Protein AF-A0A6L5Z6T4-F1 (afdb_monomer)

Structure (mmCIF, N/CA/C/O backbone):
data_AF-A0A6L5Z6T4-F1
#
_entry.id   AF-A0A6L5Z6T4-F1
#
loop_
_atom_site.group_PDB
_atom_site.id
_atom_site.type_symbol
_atom_site.label_atom_id
_atom_site.label_alt_id
_atom_site.label_comp_id
_atom_site.label_asym_id
_atom_site.label_entity_id
_atom_site.label_seq_id
_atom_site.pdbx_PDB_ins_code
_atom_site.Cartn_x
_atom_site.Cartn_y
_atom_site.Cartn_z
_atom_site.occupancy
_atom_site.B_iso_or_equiv
_atom_site.auth_seq_id
_atom_site.auth_comp_id
_atom_site.auth_asym_id
_atom_site.auth_atom_id
_atom_site.pdbx_PDB_model_num
ATOM 1 N N . MET A 1 1 ? 50.966 -34.959 -8.240 1.00 35.72 1 MET A N 1
ATOM 2 C CA . MET A 1 1 ? 50.980 -34.558 -9.664 1.00 35.72 1 MET A CA 1
ATOM 3 C C . MET A 1 1 ? 49.725 -33.749 -9.936 1.00 35.72 1 MET A C 1
ATOM 5 O O . MET A 1 1 ? 48.633 -34.238 -9.686 1.00 35.72 1 MET A O 1
ATOM 9 N N . ALA A 1 2 ? 49.903 -32.483 -10.305 1.00 37.91 2 ALA A N 1
ATOM 10 C CA . ALA A 1 2 ? 48.845 -31.492 -10.467 1.00 37.91 2 ALA A CA 1
ATOM 11 C C . ALA A 1 2 ? 48.118 -31.664 -11.814 1.00 37.91 2 ALA A C 1
ATOM 13 O O . ALA A 1 2 ? 48.768 -31.740 -12.855 1.00 37.91 2 ALA A O 1
ATOM 14 N N . GLY A 1 3 ? 46.782 -31.725 -11.789 1.00 35.53 3 GLY A N 1
ATOM 15 C CA . GLY A 1 3 ? 45.934 -31.677 -12.987 1.00 35.53 3 GLY A CA 1
ATOM 16 C C . GLY A 1 3 ? 45.919 -30.271 -13.618 1.00 35.53 3 GLY A C 1
ATOM 17 O O . GLY A 1 3 ? 46.100 -29.285 -12.902 1.00 35.53 3 GLY A O 1
ATOM 18 N N . PRO A 1 4 ? 45.750 -30.150 -14.948 1.00 44.28 4 PRO A N 1
ATOM 19 C CA . PRO A 1 4 ? 46.233 -29.002 -15.711 1.00 44.28 4 PRO A CA 1
ATOM 20 C C . PRO A 1 4 ? 45.337 -27.741 -15.628 1.00 44.28 4 PRO A C 1
ATOM 22 O O . PRO A 1 4 ? 44.132 -27.833 -15.387 1.00 44.28 4 PRO A O 1
ATOM 25 N N . PRO A 1 5 ? 45.899 -26.547 -15.919 1.00 47.03 5 PRO A N 1
ATOM 26 C CA . PRO A 1 5 ? 45.286 -25.219 -15.753 1.00 47.03 5 PRO A CA 1
ATOM 27 C C . PRO A 1 5 ? 44.386 -24.764 -16.928 1.00 47.03 5 PRO A C 1
ATOM 29 O O . PRO A 1 5 ? 44.159 -23.570 -17.120 1.00 47.03 5 PRO A O 1
ATOM 32 N N . ALA A 1 6 ? 43.860 -25.681 -17.745 1.00 39.41 6 ALA A N 1
ATOM 33 C CA . ALA A 1 6 ? 43.298 -25.347 -19.062 1.00 39.41 6 ALA A CA 1
ATOM 34 C C . ALA A 1 6 ? 41.966 -24.560 -19.029 1.00 39.41 6 ALA A C 1
ATOM 36 O O . ALA A 1 6 ? 41.736 -23.695 -19.873 1.00 39.41 6 ALA A O 1
ATOM 37 N N . ARG A 1 7 ? 41.093 -24.783 -18.032 1.00 35.88 7 ARG A N 1
ATOM 38 C CA . ARG A 1 7 ? 39.789 -24.082 -17.942 1.00 35.88 7 ARG A CA 1
ATOM 39 C C . ARG A 1 7 ? 39.886 -22.610 -17.521 1.00 35.88 7 ARG A C 1
ATOM 41 O O . ARG A 1 7 ? 38.977 -21.846 -17.826 1.00 35.88 7 ARG A O 1
ATOM 48 N N . ARG A 1 8 ? 40.958 -22.199 -16.829 1.00 35.12 8 ARG A N 1
ATOM 49 C CA . ARG A 1 8 ? 41.159 -20.793 -16.412 1.00 35.12 8 ARG A CA 1
ATOM 50 C C . ARG A 1 8 ? 41.806 -19.932 -17.499 1.00 35.12 8 ARG A C 1
ATOM 52 O O . ARG A 1 8 ? 41.623 -18.722 -17.485 1.00 35.12 8 ARG A O 1
ATOM 59 N N . LEU A 1 9 ? 42.536 -20.546 -18.429 1.00 35.00 9 LEU A N 1
ATOM 60 C CA . LEU A 1 9 ? 43.210 -19.836 -19.521 1.00 35.00 9 LEU A CA 1
ATOM 61 C C . LEU A 1 9 ? 42.220 -19.446 -20.633 1.00 35.00 9 LEU A C 1
ATOM 63 O O . LEU A 1 9 ? 42.205 -18.296 -21.056 1.00 35.00 9 LEU A O 1
ATOM 67 N N . LEU A 1 10 ? 41.290 -20.343 -20.989 1.00 39.97 10 LEU A N 1
ATOM 68 C CA . LEU A 1 10 ? 40.261 -20.085 -22.010 1.00 39.97 10 LEU A CA 1
ATOM 69 C C . LEU A 1 10 ? 39.319 -18.919 -21.659 1.00 39.97 10 LEU A C 1
ATOM 71 O O . LEU A 1 10 ? 38.926 -18.158 -22.539 1.00 39.97 10 LEU A O 1
ATOM 75 N N . SER A 1 11 ? 38.969 -18.741 -20.380 1.00 51.53 11 SER A N 1
ATOM 76 C CA . SER A 1 11 ? 38.136 -17.610 -19.954 1.00 51.53 11 SER A CA 1
ATOM 77 C C . SER A 1 11 ? 38.910 -16.289 -19.966 1.00 51.53 11 SER A C 1
ATOM 79 O O . SER A 1 11 ? 38.367 -15.271 -20.389 1.00 51.53 11 SER A O 1
ATOM 81 N N . ALA A 1 12 ? 40.182 -16.296 -19.559 1.00 48.00 12 ALA A N 1
ATOM 82 C CA . ALA A 1 12 ? 41.031 -15.107 -19.543 1.00 48.00 12 ALA A CA 1
ATOM 83 C C . ALA A 1 12 ? 41.309 -14.557 -20.954 1.00 48.00 12 ALA A C 1
ATOM 85 O O . ALA A 1 12 ? 41.327 -13.337 -21.140 1.00 48.00 12 ALA A O 1
ATOM 86 N N . ASP A 1 13 ? 41.471 -15.436 -21.944 1.00 53.53 13 ASP A N 1
ATOM 87 C CA . ASP A 1 13 ? 41.705 -15.045 -23.338 1.00 53.53 13 ASP A CA 1
ATOM 88 C C . ASP A 1 13 ? 40.437 -14.501 -24.012 1.00 53.53 13 ASP A C 1
ATOM 90 O O . ASP A 1 13 ? 40.500 -13.489 -24.715 1.00 53.53 13 ASP A O 1
ATOM 94 N N . LEU A 1 14 ? 39.267 -15.074 -23.704 1.00 57.66 14 LEU A N 1
ATOM 95 C CA . LEU A 1 14 ? 37.964 -14.537 -24.117 1.00 57.66 14 LEU A CA 1
ATOM 96 C C . LEU A 1 14 ? 37.733 -13.119 -23.574 1.00 57.66 14 LEU A C 1
ATOM 98 O O . LEU A 1 14 ? 37.411 -12.209 -24.339 1.00 57.66 14 LEU A O 1
ATOM 102 N N . PHE A 1 15 ? 37.983 -12.898 -22.279 1.00 57.56 15 PHE A N 1
ATOM 103 C CA . PHE A 1 15 ? 37.848 -11.573 -21.660 1.00 57.56 15 PHE A CA 1
ATOM 104 C C . PHE A 1 15 ? 38.844 -10.545 -22.215 1.00 57.56 15 PHE A C 1
ATOM 106 O O . PHE A 1 15 ? 38.548 -9.347 -22.264 1.00 57.56 15 PHE A O 1
ATOM 113 N N . ARG A 1 16 ? 40.036 -10.987 -22.633 1.00 64.00 16 ARG A N 1
ATOM 114 C CA . ARG A 1 16 ? 41.046 -10.118 -23.252 1.00 64.00 16 ARG A CA 1
ATOM 115 C C . ARG A 1 16 ? 40.628 -9.701 -24.664 1.00 64.00 16 ARG A C 1
ATOM 117 O O . ARG A 1 16 ? 40.759 -8.526 -25.008 1.00 64.00 16 ARG A O 1
ATOM 124 N N . CYS A 1 17 ? 40.081 -10.634 -25.441 1.00 67.75 17 CYS A N 1
ATOM 125 C CA . CYS A 1 17 ? 39.584 -10.384 -26.793 1.00 67.75 17 CYS A CA 1
ATOM 126 C C . CYS A 1 17 ? 38.365 -9.447 -26.780 1.00 67.75 17 CYS A C 1
ATOM 128 O O . CYS A 1 17 ? 38.328 -8.457 -27.506 1.00 67.75 17 CYS A O 1
ATOM 130 N N . GLU A 1 18 ? 37.422 -9.677 -25.866 1.00 69.25 18 GLU A N 1
ATOM 131 C CA . GLU A 1 18 ? 36.232 -8.841 -25.674 1.00 69.25 18 GLU A CA 1
ATOM 132 C C . GLU A 1 18 ? 36.600 -7.378 -25.367 1.00 69.25 18 GLU A C 1
ATOM 134 O O . GLU A 1 18 ? 36.100 -6.451 -26.007 1.00 69.25 18 GLU A O 1
ATOM 139 N N . ARG A 1 19 ? 37.559 -7.150 -24.459 1.00 74.06 19 ARG A N 1
ATOM 140 C CA . ARG A 1 19 ? 38.052 -5.796 -24.148 1.00 74.06 19 ARG A CA 1
ATOM 141 C C . ARG A 1 19 ? 38.704 -5.113 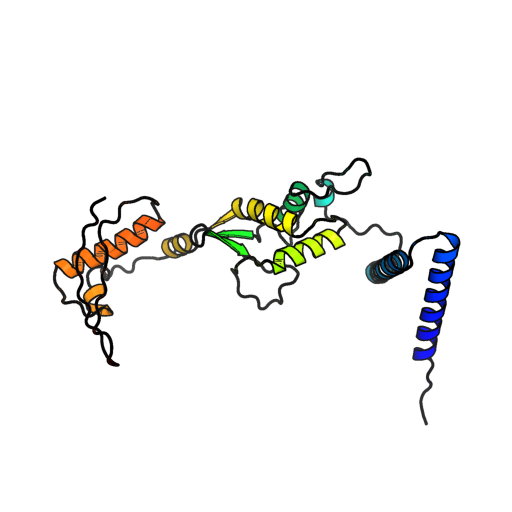-25.351 1.00 74.06 19 ARG A C 1
ATOM 143 O O . ARG A 1 19 ? 38.529 -3.909 -25.528 1.00 74.06 19 ARG A O 1
ATOM 150 N N . GLN A 1 20 ? 39.435 -5.859 -26.180 1.00 76.31 20 GLN A N 1
ATOM 151 C CA . GLN A 1 20 ? 40.048 -5.325 -27.401 1.00 76.31 20 GLN A CA 1
ATOM 152 C C . GLN A 1 20 ? 39.006 -4.976 -28.470 1.00 76.31 20 GLN A C 1
ATOM 154 O O . GLN A 1 20 ? 39.133 -3.940 -29.123 1.00 76.31 20 GLN A O 1
ATOM 159 N N . VAL A 1 21 ? 37.958 -5.790 -28.619 1.00 75.94 21 VAL A N 1
ATOM 160 C CA . VAL A 1 21 ? 36.845 -5.524 -29.542 1.00 75.94 21 VAL A CA 1
ATOM 161 C C . VAL A 1 21 ? 36.091 -4.263 -29.123 1.00 75.94 21 VAL A C 1
ATOM 163 O O . VAL A 1 21 ? 35.897 -3.366 -29.941 1.00 75.94 21 VAL A O 1
ATOM 166 N N . VAL A 1 22 ? 35.754 -4.127 -27.838 1.00 78.25 22 VAL A N 1
ATOM 167 C CA . VAL A 1 22 ? 35.065 -2.936 -27.315 1.00 78.25 22 VAL A CA 1
ATOM 168 C C . VAL A 1 22 ? 35.922 -1.675 -27.466 1.00 78.25 22 VAL A C 1
ATOM 170 O O . VAL A 1 22 ? 35.417 -0.633 -27.881 1.00 78.25 22 VAL A O 1
ATOM 173 N N . ALA A 1 23 ? 37.230 -1.763 -27.201 1.00 75.81 23 ALA A N 1
ATOM 174 C CA . ALA A 1 23 ? 38.154 -0.646 -27.401 1.00 75.81 23 ALA A CA 1
ATOM 175 C C . ALA A 1 23 ? 38.259 -0.226 -28.879 1.00 75.81 23 ALA A C 1
ATOM 177 O O . ALA A 1 23 ? 38.309 0.969 -29.173 1.00 75.81 23 ALA A O 1
ATOM 178 N N . ARG A 1 24 ? 38.230 -1.188 -29.813 1.00 78.56 24 ARG A N 1
ATOM 179 C CA . ARG A 1 24 ? 38.207 -0.910 -31.257 1.00 78.56 24 ARG A CA 1
ATOM 180 C C . ARG A 1 24 ? 36.898 -0.268 -31.712 1.00 78.56 24 ARG A C 1
ATOM 182 O O . ARG A 1 24 ? 36.935 0.703 -32.467 1.00 78.56 24 ARG A O 1
ATOM 189 N N . ILE A 1 25 ? 35.757 -0.747 -31.215 1.00 74.19 25 ILE A N 1
ATOM 190 C CA . ILE A 1 25 ? 34.443 -0.153 -31.502 1.00 74.19 25 ILE A CA 1
ATOM 191 C C . ILE A 1 25 ? 34.406 1.292 -31.001 1.00 74.19 25 ILE A C 1
ATOM 193 O O . ILE A 1 25 ? 33.991 2.179 -31.745 1.00 74.19 25 ILE A O 1
ATOM 197 N N . LYS A 1 26 ? 34.936 1.562 -29.801 1.00 79.50 26 LYS A N 1
ATOM 198 C CA . LYS A 1 26 ? 35.080 2.925 -29.272 1.00 79.50 26 LYS A CA 1
ATOM 199 C C . LYS A 1 26 ? 35.880 3.819 -30.221 1.00 79.50 26 LYS A C 1
ATOM 201 O O . LYS A 1 26 ? 35.420 4.904 -30.559 1.00 79.50 26 LYS A O 1
ATOM 206 N N . SER A 1 27 ? 37.055 3.366 -30.668 1.00 78.25 27 SER A N 1
ATOM 207 C CA . SER A 1 27 ? 37.907 4.155 -31.569 1.00 78.25 27 SER A CA 1
ATOM 208 C C . SER A 1 27 ? 37.292 4.388 -32.951 1.00 78.25 27 SER A C 1
ATOM 210 O O . SER A 1 27 ? 37.571 5.412 -33.560 1.00 78.25 27 SER A O 1
ATOM 212 N N . ALA A 1 28 ? 36.453 3.468 -33.435 1.00 77.31 28 ALA A N 1
ATOM 213 C CA . ALA A 1 28 ? 35.835 3.557 -34.757 1.00 77.31 28 ALA A CA 1
ATOM 214 C C . ALA A 1 28 ? 34.518 4.351 -34.770 1.00 77.31 28 ALA A C 1
ATOM 216 O O . ALA A 1 28 ? 34.195 4.981 -35.770 1.00 77.31 28 ALA A O 1
ATOM 217 N N . THR A 1 29 ? 33.749 4.312 -33.678 1.00 78.00 29 THR A N 1
ATOM 218 C CA . THR A 1 29 ? 32.392 4.892 -33.613 1.00 78.00 29 THR A CA 1
ATOM 219 C C . THR A 1 29 ? 32.294 6.140 -32.736 1.00 78.00 29 THR A C 1
ATOM 221 O O . THR A 1 29 ? 31.276 6.823 -32.761 1.00 78.00 29 THR A O 1
ATOM 224 N N . GLY A 1 30 ? 33.318 6.436 -31.926 1.00 76.56 30 GLY A N 1
ATOM 225 C CA . GLY A 1 30 ? 33.315 7.562 -30.984 1.00 76.56 30 GLY A CA 1
ATOM 226 C C . GLY A 1 30 ? 32.387 7.382 -29.775 1.00 76.56 30 GLY A C 1
ATOM 227 O O . GLY A 1 30 ? 32.284 8.282 -28.944 1.00 76.56 30 GLY A O 1
ATOM 228 N N . ILE A 1 31 ? 31.728 6.226 -29.638 1.00 80.00 31 ILE A N 1
ATOM 229 C CA . ILE A 1 31 ? 30.811 5.937 -28.531 1.00 80.00 31 ILE A CA 1
ATOM 230 C C . ILE A 1 31 ? 31.602 5.823 -27.219 1.00 80.00 31 ILE A C 1
ATOM 232 O O . ILE A 1 31 ? 32.648 5.173 -27.147 1.00 80.00 31 ILE A O 1
ATOM 236 N N . GLY A 1 32 ? 31.098 6.453 -26.154 1.00 77.94 32 GLY A N 1
ATOM 237 C CA . GLY A 1 32 ? 31.716 6.417 -24.829 1.00 77.94 32 GLY A CA 1
ATOM 238 C C . GLY A 1 32 ? 31.851 4.992 -24.276 1.00 77.94 32 GLY A C 1
ATOM 239 O O . GLY A 1 32 ? 30.936 4.178 -24.383 1.00 77.94 32 GLY A O 1
ATOM 240 N N . MET A 1 33 ? 32.987 4.692 -23.633 1.00 74.06 33 MET A N 1
ATOM 241 C CA . MET A 1 33 ? 33.274 3.344 -23.109 1.00 74.06 33 MET A CA 1
ATOM 242 C C . MET A 1 33 ? 32.230 2.850 -22.111 1.00 74.06 33 MET A C 1
ATOM 244 O O . MET A 1 33 ? 31.932 1.663 -22.114 1.00 74.06 33 MET A O 1
ATOM 248 N N . SER A 1 34 ? 31.663 3.743 -21.295 1.00 62.88 34 SER A N 1
ATOM 249 C CA . SER A 1 34 ? 30.609 3.410 -20.331 1.00 62.88 34 SER A CA 1
ATOM 250 C C . SER A 1 34 ? 29.363 2.844 -21.017 1.00 62.88 34 SER A C 1
ATOM 252 O O . SER A 1 34 ? 28.843 1.809 -20.598 1.00 62.88 34 SER A O 1
ATOM 254 N N . VAL A 1 35 ? 28.943 3.461 -22.125 1.00 68.19 35 VAL A N 1
ATOM 255 C CA . VAL A 1 35 ? 27.799 3.020 -22.936 1.00 68.19 35 VAL A CA 1
ATOM 256 C C . VAL A 1 35 ? 28.087 1.663 -23.568 1.00 68.19 35 VAL A C 1
ATOM 258 O O . VAL A 1 35 ? 27.254 0.764 -23.486 1.00 68.19 35 VAL A O 1
ATOM 261 N N . LEU A 1 36 ? 29.285 1.472 -24.126 1.00 71.25 36 LEU A N 1
ATOM 262 C CA . LEU A 1 36 ? 29.672 0.194 -24.727 1.00 71.25 36 LEU A CA 1
ATOM 263 C C . LEU A 1 36 ? 29.740 -0.933 -23.691 1.00 71.25 36 LEU A C 1
ATOM 265 O O . LEU A 1 36 ? 29.258 -2.032 -23.951 1.00 71.25 36 LEU A O 1
ATOM 269 N N . THR A 1 37 ? 30.276 -0.669 -22.496 1.00 74.00 37 THR A N 1
ATOM 270 C CA . THR A 1 37 ? 30.301 -1.662 -21.411 1.00 74.00 37 THR A CA 1
ATOM 271 C C . THR A 1 37 ? 28.902 -2.011 -20.914 1.00 74.00 37 THR A C 1
ATOM 273 O O . THR A 1 37 ? 28.631 -3.176 -20.633 1.00 74.00 37 THR A O 1
ATOM 276 N N . GLN A 1 38 ? 27.994 -1.033 -20.857 1.00 70.88 38 GLN A N 1
ATOM 277 C C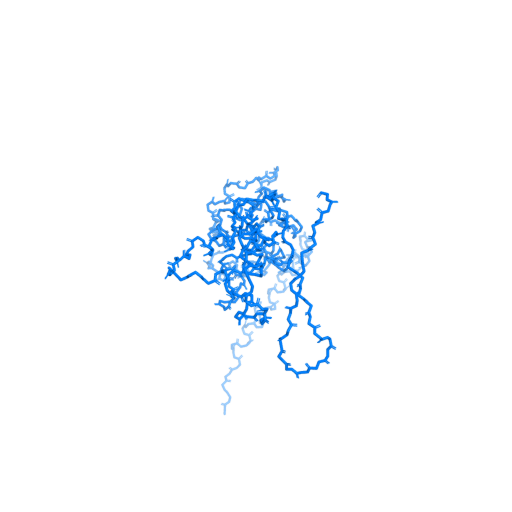A . GLN A 1 38 ? 26.603 -1.256 -20.472 1.00 70.88 38 GLN A CA 1
ATOM 278 C C . GLN A 1 38 ? 25.853 -2.067 -21.539 1.00 70.88 38 GLN A C 1
ATOM 280 O O . GLN A 1 38 ? 25.159 -3.024 -21.204 1.00 70.88 38 GLN A O 1
ATOM 285 N N . GLN A 1 39 ? 26.039 -1.741 -22.821 1.00 74.88 39 GLN A N 1
ATOM 286 C CA . GLN A 1 39 ? 25.459 -2.494 -23.935 1.00 74.88 39 GLN A CA 1
ATOM 287 C C . GLN A 1 39 ? 25.990 -3.925 -24.006 1.00 74.88 39 GLN A C 1
ATOM 289 O O . GLN A 1 39 ? 25.227 -4.845 -24.280 1.00 74.88 39 GLN A O 1
ATOM 294 N N . LEU A 1 40 ? 27.271 -4.136 -23.710 1.00 76.44 40 LEU A N 1
ATOM 295 C CA . LEU A 1 40 ? 27.878 -5.462 -23.677 1.00 76.44 40 LEU A CA 1
ATOM 296 C C . LEU A 1 40 ? 27.367 -6.305 -22.502 1.00 76.44 40 LEU A C 1
ATOM 298 O O . LEU A 1 40 ? 27.041 -7.475 -22.685 1.00 76.44 40 LEU A O 1
ATOM 302 N N . ALA A 1 41 ? 27.233 -5.713 -21.311 1.00 71.06 41 ALA A N 1
ATOM 303 C CA . ALA A 1 41 ? 26.623 -6.380 -20.160 1.00 71.06 41 ALA A CA 1
ATOM 304 C C . ALA A 1 41 ? 25.161 -6.764 -20.443 1.00 71.06 41 ALA A C 1
ATOM 306 O O . ALA A 1 41 ? 24.707 -7.848 -20.071 1.00 71.06 41 ALA A O 1
ATOM 307 N N . GLU A 1 42 ? 24.439 -5.897 -21.151 1.00 66.69 42 GLU A N 1
ATOM 308 C CA . GLU A 1 42 ? 23.073 -6.145 -21.588 1.00 66.69 42 GLU A CA 1
ATOM 309 C C . GLU A 1 42 ? 22.993 -7.256 -22.643 1.00 66.69 42 GLU A C 1
ATOM 311 O O . GLU A 1 42 ? 22.221 -8.197 -22.485 1.00 66.69 42 GLU A O 1
ATOM 316 N N . LEU A 1 43 ? 23.845 -7.225 -23.670 1.00 67.12 43 LEU A N 1
ATOM 317 C CA . LEU A 1 43 ? 23.957 -8.294 -24.668 1.00 67.12 43 LEU A CA 1
ATOM 318 C C . LEU A 1 43 ? 24.325 -9.634 -24.030 1.00 67.12 43 LEU A C 1
ATOM 320 O O . LEU A 1 43 ? 23.760 -10.661 -24.390 1.00 67.12 43 LEU A O 1
ATOM 324 N N . ARG A 1 44 ? 25.215 -9.634 -23.037 1.00 67.44 44 ARG A N 1
ATOM 325 C CA . ARG A 1 44 ? 25.584 -10.844 -22.301 1.00 67.44 44 ARG A CA 1
ATOM 326 C C . ARG A 1 44 ? 24.405 -11.416 -21.521 1.00 67.44 44 ARG A C 1
ATOM 328 O O . ARG A 1 44 ? 24.211 -12.628 -21.519 1.00 67.44 44 ARG A O 1
ATOM 335 N N . ARG A 1 45 ? 23.587 -10.557 -20.905 1.00 62.59 45 ARG A N 1
ATOM 336 C CA . ARG A 1 45 ? 22.318 -10.981 -20.295 1.00 62.59 45 ARG A CA 1
ATOM 337 C C . ARG A 1 45 ? 21.358 -11.559 -21.341 1.00 62.59 45 ARG A C 1
ATOM 339 O O . ARG A 1 45 ? 20.809 -12.627 -21.094 1.00 62.59 45 ARG A O 1
ATOM 346 N N . ARG A 1 46 ? 21.224 -10.931 -22.517 1.00 59.34 46 ARG A N 1
ATOM 347 C CA . ARG A 1 46 ? 20.378 -11.419 -23.630 1.00 59.34 46 ARG A CA 1
ATOM 348 C C . ARG A 1 46 ? 20.795 -12.802 -24.129 1.00 59.34 46 ARG A C 1
ATOM 350 O O . ARG A 1 46 ? 19.957 -13.690 -24.243 1.00 59.34 46 ARG A O 1
ATOM 357 N N . VAL A 1 47 ? 22.090 -12.993 -24.377 1.00 62.19 47 VAL A N 1
ATOM 358 C CA . VAL A 1 47 ? 22.642 -14.266 -24.862 1.00 62.19 47 VAL A CA 1
ATOM 359 C C . VAL A 1 47 ? 22.471 -15.368 -23.816 1.00 62.19 47 VAL A C 1
ATOM 361 O O . VAL A 1 47 ? 22.085 -16.478 -24.165 1.00 62.19 47 VAL A O 1
ATOM 364 N N . ASN A 1 48 ? 22.678 -15.060 -22.532 1.00 61.97 48 ASN A N 1
ATOM 365 C CA . ASN A 1 48 ? 22.507 -16.039 -21.457 1.00 61.97 48 ASN A CA 1
ATOM 366 C C . ASN A 1 48 ? 21.040 -16.428 -21.205 1.00 61.97 48 ASN A C 1
ATOM 368 O O . ASN A 1 48 ? 20.794 -17.527 -20.721 1.00 61.97 48 ASN A O 1
ATOM 372 N N . ALA A 1 49 ? 20.081 -15.542 -21.493 1.00 55.50 49 ALA A N 1
ATOM 373 C CA . ALA A 1 49 ? 18.659 -15.797 -21.262 1.00 55.50 49 ALA A CA 1
ATOM 374 C C . ALA A 1 49 ? 17.977 -16.534 -22.426 1.00 55.50 49 ALA A C 1
ATOM 376 O O . ALA A 1 49 ? 17.151 -17.411 -22.184 1.00 55.50 49 ALA A O 1
ATOM 377 N N . THR A 1 50 ? 18.312 -16.190 -23.673 1.00 54.62 50 THR A N 1
ATOM 378 C CA . THR A 1 50 ? 17.544 -16.632 -24.855 1.00 54.62 50 THR A CA 1
ATOM 379 C C . THR A 1 50 ? 18.373 -17.459 -25.842 1.00 54.62 50 THR A C 1
ATOM 381 O O . THR A 1 50 ? 17.814 -18.083 -26.736 1.00 54.62 50 THR A O 1
ATOM 384 N N . GLY A 1 51 ? 19.705 -17.476 -25.721 1.00 56.62 51 GLY A N 1
ATOM 385 C CA . GLY A 1 51 ? 20.605 -18.157 -26.663 1.00 56.62 51 GLY A CA 1
ATOM 386 C C . GLY A 1 51 ? 20.769 -17.463 -28.024 1.00 56.62 51 GLY A C 1
ATOM 387 O O . GLY A 1 51 ? 21.728 -17.756 -28.732 1.00 56.62 51 GLY A O 1
ATOM 388 N N . ASP A 1 52 ? 19.901 -16.506 -28.366 1.00 53.75 52 ASP A N 1
ATOM 389 C CA . ASP A 1 52 ? 19.951 -15.713 -29.598 1.00 53.75 52 ASP A CA 1
ATOM 390 C C . ASP A 1 52 ? 19.936 -14.199 -29.280 1.00 53.75 52 ASP A C 1
ATOM 392 O O . ASP A 1 52 ? 18.992 -13.711 -28.645 1.00 53.75 52 ASP A O 1
ATOM 396 N N . PRO A 1 53 ? 20.955 -13.427 -29.711 1.00 55.72 53 PRO A N 1
ATOM 397 C CA . PRO A 1 53 ? 21.024 -11.980 -29.499 1.00 55.72 53 PRO A CA 1
ATOM 398 C C . PRO A 1 53 ? 19.949 -11.164 -30.244 1.00 55.72 53 PRO A C 1
ATOM 400 O O . PRO A 1 53 ? 19.773 -9.986 -29.917 1.00 55.72 53 PRO A O 1
ATOM 403 N N . HIS A 1 54 ? 19.237 -11.752 -31.214 1.00 52.28 54 HIS A N 1
ATOM 404 C CA . HIS A 1 54 ? 18.232 -11.071 -32.041 1.00 52.28 54 HIS A CA 1
ATOM 405 C C . HIS A 1 54 ? 16.778 -11.391 -31.677 1.00 52.28 54 HIS A C 1
ATOM 407 O O . HIS A 1 54 ? 15.873 -10.710 -32.167 1.00 52.28 54 HIS A O 1
ATOM 413 N N . THR A 1 55 ? 16.524 -12.372 -30.806 1.00 48.88 55 THR A N 1
ATOM 414 C CA . THR A 1 55 ? 15.150 -12.702 -30.407 1.00 48.88 55 THR A CA 1
ATOM 415 C C . THR A 1 55 ? 14.557 -11.562 -29.565 1.00 48.88 55 THR A C 1
ATOM 417 O O . THR A 1 55 ? 15.137 -11.195 -28.536 1.00 48.88 55 THR A O 1
ATOM 420 N N . PRO A 1 56 ? 13.408 -10.972 -29.957 1.00 51.47 56 PRO A N 1
ATOM 421 C CA . PRO A 1 56 ? 12.768 -9.935 -29.163 1.00 51.47 56 PRO A CA 1
ATOM 422 C C . PRO A 1 56 ? 12.347 -10.518 -27.813 1.00 51.47 56 PRO A C 1
ATOM 424 O O . PRO A 1 56 ? 11.638 -11.522 -27.756 1.00 51.47 56 PRO A O 1
ATOM 427 N N . ILE A 1 57 ? 12.776 -9.875 -26.722 1.00 54.09 57 ILE A N 1
ATOM 428 C CA . ILE A 1 57 ? 12.322 -10.218 -25.369 1.00 54.09 57 ILE A CA 1
ATOM 429 C C . ILE A 1 57 ? 10.788 -10.201 -25.396 1.00 54.09 57 ILE A C 1
ATOM 431 O O . ILE A 1 57 ? 10.229 -9.185 -25.831 1.00 54.09 57 ILE A O 1
ATOM 435 N N . PRO A 1 58 ? 10.102 -11.274 -24.960 1.00 60.66 58 PRO A N 1
ATOM 436 C CA . PRO A 1 58 ? 8.650 -11.288 -24.903 1.00 60.66 58 PRO A CA 1
ATOM 437 C C . PRO A 1 58 ? 8.194 -10.140 -24.004 1.00 60.66 58 PRO A C 1
ATOM 439 O O . PRO A 1 58 ? 8.329 -10.190 -22.782 1.00 60.66 58 PRO A O 1
ATOM 442 N N . LYS A 1 59 ? 7.709 -9.057 -24.615 1.00 71.62 59 LYS A N 1
ATOM 443 C CA . LYS A 1 59 ? 7.140 -7.945 -23.863 1.00 71.62 59 LYS A CA 1
ATOM 444 C C . LYS A 1 59 ? 5.759 -8.380 -23.372 1.00 71.62 59 LYS A C 1
ATOM 446 O O . LYS A 1 59 ? 4.972 -8.869 -24.188 1.00 71.62 59 LYS A O 1
ATOM 451 N N . PRO A 1 60 ? 5.441 -8.196 -22.080 1.00 78.88 60 PRO A N 1
ATOM 452 C CA . PRO A 1 60 ? 4.093 -8.393 -21.568 1.00 78.88 60 PRO A CA 1
ATOM 453 C C . PRO A 1 60 ? 3.047 -7.675 -22.426 1.00 78.88 60 PRO A C 1
ATOM 455 O O . PRO A 1 60 ? 3.305 -6.588 -22.945 1.00 78.88 60 PRO A O 1
ATOM 458 N N . ALA A 1 61 ? 1.846 -8.246 -22.546 1.00 84.12 61 ALA A N 1
ATOM 459 C CA . ALA A 1 61 ? 0.780 -7.692 -23.388 1.00 84.12 61 ALA A CA 1
ATOM 460 C C . ALA A 1 61 ? 0.448 -6.225 -23.051 1.00 84.12 61 ALA A C 1
ATOM 462 O O . ALA A 1 61 ? 0.119 -5.439 -23.943 1.00 84.12 61 ALA A O 1
ATOM 463 N N . TRP A 1 62 ? 0.606 -5.837 -21.781 1.00 88.12 62 TRP A N 1
ATOM 464 C CA . TRP A 1 62 ? 0.363 -4.477 -21.311 1.00 88.12 62 TRP A CA 1
ATOM 465 C C . TRP A 1 62 ? 1.308 -3.429 -21.917 1.00 88.12 62 TRP A C 1
ATOM 467 O O . TRP A 1 62 ? 0.923 -2.267 -22.001 1.00 88.12 62 TRP A O 1
ATOM 477 N N . PHE A 1 63 ? 2.478 -3.808 -22.449 1.00 86.62 63 PHE A N 1
ATOM 478 C CA . PHE A 1 63 ? 3.369 -2.868 -23.147 1.00 86.62 63 PHE A CA 1
ATOM 479 C C . PHE A 1 63 ? 2.713 -2.198 -24.354 1.00 86.62 63 PHE A C 1
ATOM 481 O O . PHE A 1 63 ? 3.085 -1.086 -24.714 1.00 86.62 63 PHE A O 1
ATOM 488 N N . ARG A 1 64 ? 1.725 -2.852 -24.975 1.00 87.06 64 ARG A N 1
ATOM 489 C CA . ARG A 1 64 ? 0.967 -2.286 -26.102 1.00 87.06 64 ARG A CA 1
ATOM 490 C C . ARG A 1 64 ? 0.066 -1.120 -25.688 1.00 87.06 64 ARG A C 1
ATOM 492 O O . ARG A 1 64 ? -0.408 -0.395 -26.551 1.00 87.06 64 ARG A O 1
ATOM 499 N N . ARG A 1 65 ? -0.185 -0.959 -24.385 1.00 90.44 65 ARG A N 1
ATOM 500 C CA . ARG A 1 65 ? -0.997 0.119 -23.805 1.00 90.44 65 ARG A CA 1
ATOM 501 C C . ARG A 1 65 ? -0.155 1.322 -23.374 1.00 90.44 65 ARG A C 1
ATOM 503 O O . ARG A 1 65 ? -0.721 2.308 -22.913 1.00 90.44 65 ARG A O 1
ATOM 510 N N . LEU A 1 66 ? 1.173 1.237 -23.488 1.00 92.06 66 LEU A N 1
ATOM 511 C CA . LEU A 1 66 ? 2.059 2.341 -23.141 1.00 92.06 66 LEU A CA 1
ATOM 512 C C . LEU A 1 66 ? 1.929 3.471 -24.154 1.00 92.06 66 LEU A C 1
ATOM 514 O O . LEU A 1 66 ? 1.898 3.250 -25.364 1.00 92.06 66 LEU A O 1
ATOM 518 N N . ARG A 1 67 ? 1.915 4.696 -23.637 1.00 90.19 67 ARG A N 1
ATOM 519 C CA . ARG A 1 67 ? 2.056 5.902 -24.440 1.00 90.19 67 ARG A CA 1
ATOM 520 C C . ARG A 1 67 ? 3.491 6.005 -24.928 1.00 90.19 67 ARG A C 1
ATOM 522 O O . ARG A 1 67 ? 4.431 5.879 -24.136 1.00 90.19 67 ARG A O 1
ATOM 529 N N . LEU A 1 68 ? 3.633 6.226 -26.225 1.00 91.06 68 LEU A N 1
ATOM 530 C CA . LEU A 1 68 ? 4.917 6.371 -26.892 1.00 91.06 68 LEU A CA 1
ATOM 531 C C . LEU A 1 68 ? 5.137 7.835 -27.259 1.00 91.06 68 LEU A C 1
ATOM 533 O O . LEU A 1 68 ? 4.190 8.538 -27.609 1.00 91.06 68 LEU A O 1
ATOM 537 N N . ASP A 1 69 ? 6.386 8.270 -27.184 1.00 86.44 69 ASP A N 1
ATOM 538 C CA . ASP A 1 69 ? 6.814 9.561 -27.696 1.00 86.44 69 ASP A CA 1
ATOM 539 C C . ASP A 1 69 ? 6.923 9.545 -29.234 1.00 86.44 69 ASP A C 1
ATOM 541 O O . ASP A 1 69 ? 6.719 8.526 -29.901 1.00 86.44 69 ASP A O 1
ATOM 545 N N . LEU A 1 70 ? 7.280 10.694 -29.814 1.00 80.88 70 LEU A N 1
ATOM 546 C CA . LEU A 1 70 ? 7.466 10.845 -31.262 1.00 80.88 70 LEU A CA 1
ATOM 547 C C . LEU A 1 70 ? 8.585 9.952 -31.834 1.00 80.88 70 LEU A C 1
ATOM 549 O O . LEU A 1 70 ? 8.601 9.699 -33.035 1.00 80.88 70 LEU A O 1
ATOM 553 N N . ALA A 1 71 ? 9.512 9.479 -30.996 1.00 79.62 71 ALA A N 1
ATOM 554 C CA . ALA A 1 71 ? 10.594 8.575 -31.376 1.00 79.62 71 ALA A CA 1
ATOM 555 C C . ALA A 1 71 ? 10.212 7.08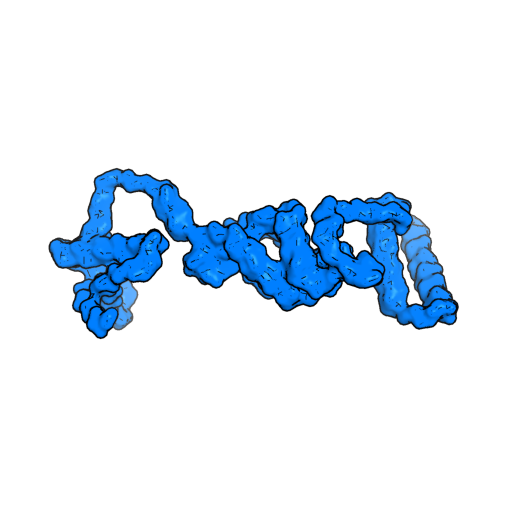7 -31.216 1.00 79.62 71 ALA A C 1
ATOM 557 O O . ALA A 1 71 ? 11.024 6.209 -31.511 1.00 79.62 71 ALA A O 1
ATOM 558 N N . GLY A 1 72 ? 8.987 6.789 -30.765 1.00 79.56 72 GLY A N 1
ATOM 559 C CA . GLY A 1 72 ? 8.496 5.432 -30.533 1.00 79.56 72 GLY A CA 1
ATOM 560 C C . GLY A 1 72 ? 8.969 4.805 -29.217 1.00 79.56 72 GLY A C 1
ATOM 561 O O . GLY A 1 72 ? 8.800 3.597 -29.024 1.00 79.56 72 GLY A O 1
ATOM 562 N N . ALA A 1 73 ? 9.559 5.585 -28.307 1.00 82.19 73 ALA A N 1
ATOM 563 C CA . ALA A 1 73 ? 9.964 5.130 -26.981 1.00 82.19 73 ALA A CA 1
ATOM 564 C C . ALA A 1 73 ? 8.856 5.389 -25.942 1.00 82.19 73 ALA A C 1
ATOM 566 O O . ALA A 1 73 ? 8.098 6.346 -26.082 1.00 82.19 73 ALA A O 1
ATOM 567 N N . PRO A 1 74 ? 8.730 4.570 -24.879 1.00 89.56 74 PRO A N 1
ATOM 568 C CA . PRO A 1 74 ? 7.756 4.828 -23.822 1.00 89.56 74 PRO A CA 1
ATOM 569 C C . PRO A 1 74 ? 7.979 6.186 -23.149 1.00 89.56 74 PRO A C 1
ATOM 571 O O . PRO A 1 74 ? 9.079 6.486 -22.675 1.00 89.56 74 PRO A O 1
ATOM 574 N N . GLU A 1 75 ? 6.916 6.985 -23.056 1.00 90.44 75 GLU A N 1
ATOM 575 C CA . GLU A 1 75 ? 6.934 8.254 -22.327 1.00 90.44 75 GLU A CA 1
ATOM 576 C C . GLU A 1 75 ? 7.270 8.036 -20.839 1.00 90.44 75 GLU A C 1
ATOM 578 O O . GLU A 1 75 ? 6.878 7.044 -20.217 1.00 90.44 75 GLU A O 1
ATOM 583 N N . ARG A 1 76 ? 7.983 8.992 -20.239 1.00 91.62 76 ARG A N 1
ATOM 584 C CA . ARG A 1 76 ? 8.436 8.938 -18.838 1.00 91.62 76 ARG A CA 1
ATOM 585 C C . ARG A 1 76 ? 7.439 9.635 -17.912 1.00 91.62 76 ARG A C 1
ATOM 587 O O . ARG A 1 76 ? 7.782 10.622 -17.268 1.00 91.62 76 ARG A O 1
ATOM 594 N N . ASN A 1 77 ? 6.197 9.165 -17.902 1.00 93.06 77 ASN A N 1
ATOM 595 C CA . ASN A 1 77 ? 5.094 9.797 -17.178 1.00 93.06 77 ASN A CA 1
ATOM 596 C C . ASN A 1 77 ? 4.372 8.826 -16.239 1.00 93.06 77 ASN A C 1
ATOM 598 O O . ASN A 1 77 ? 4.526 7.608 -16.327 1.00 93.06 77 ASN A O 1
ATOM 602 N N . GLU A 1 78 ? 3.554 9.388 -15.353 1.00 94.75 78 GLU A N 1
ATOM 603 C CA . GLU A 1 78 ? 2.742 8.653 -14.388 1.00 94.75 78 GLU A CA 1
ATOM 604 C C . GLU A 1 78 ? 1.775 7.686 -15.089 1.00 94.75 78 GLU A C 1
ATOM 606 O O . GLU A 1 78 ? 1.573 6.579 -14.605 1.00 94.75 78 GLU A O 1
ATOM 611 N N . ALA A 1 79 ? 1.235 8.042 -16.262 1.00 94.56 79 ALA A N 1
ATOM 612 C CA . ALA A 1 79 ? 0.301 7.193 -17.007 1.00 94.56 79 ALA A CA 1
ATOM 613 C C . ALA A 1 79 ? 0.909 5.827 -17.369 1.00 94.56 79 ALA A C 1
ATOM 615 O O . ALA A 1 79 ? 0.276 4.791 -17.166 1.00 94.56 79 ALA A O 1
ATOM 616 N N . ASN A 1 80 ? 2.152 5.808 -17.852 1.00 94.75 80 ASN A N 1
ATOM 617 C CA . ASN A 1 80 ? 2.850 4.567 -18.186 1.00 94.75 80 ASN A CA 1
ATOM 618 C C . ASN A 1 80 ? 3.202 3.738 -16.946 1.00 94.75 80 ASN A C 1
ATOM 620 O O . ASN A 1 80 ? 3.154 2.508 -17.001 1.00 94.75 80 ASN A O 1
ATOM 624 N N . VAL A 1 81 ? 3.502 4.396 -15.822 1.00 95.75 81 VAL A N 1
ATOM 625 C CA . VAL A 1 81 ? 3.714 3.710 -14.540 1.00 95.75 81 VAL A CA 1
ATOM 626 C C . VAL A 1 81 ? 2.413 3.087 -14.035 1.00 95.75 81 VAL A C 1
ATOM 628 O O . VAL A 1 81 ? 2.407 1.912 -13.684 1.00 95.75 81 VAL A O 1
ATOM 631 N N . ILE A 1 82 ? 1.300 3.825 -14.063 1.00 95.50 82 ILE A N 1
ATOM 632 C CA . ILE A 1 82 ? -0.027 3.329 -13.671 1.00 95.50 82 ILE A CA 1
ATOM 633 C C . ILE A 1 82 ? -0.414 2.117 -14.522 1.00 95.50 82 ILE A C 1
ATOM 635 O O . ILE A 1 82 ? -0.848 1.103 -13.980 1.00 95.50 82 ILE A O 1
ATOM 639 N N . VAL A 1 83 ? -0.210 2.169 -15.843 1.00 95.06 83 VAL A N 1
ATOM 640 C CA . VAL A 1 83 ? -0.471 1.022 -16.731 1.00 95.06 83 VAL A CA 1
ATOM 641 C C . VAL A 1 83 ? 0.350 -0.197 -16.313 1.00 95.06 83 VAL A C 1
ATOM 643 O O . VAL A 1 83 ? -0.203 -1.294 -16.250 1.00 95.06 83 VAL A O 1
ATOM 646 N N . ALA A 1 84 ? 1.635 -0.022 -15.999 1.00 93.69 84 ALA A N 1
ATOM 647 C CA . ALA A 1 84 ? 2.482 -1.120 -15.548 1.00 93.69 84 ALA A CA 1
ATOM 648 C C . ALA A 1 84 ? 2.001 -1.700 -14.206 1.00 93.69 84 ALA A C 1
ATOM 650 O O . ALA A 1 84 ? 1.802 -2.907 -14.108 1.00 93.69 84 ALA A O 1
ATOM 651 N N . LEU A 1 85 ? 1.738 -0.853 -13.206 1.00 94.06 85 LEU A N 1
ATOM 652 C CA . LEU A 1 85 ? 1.317 -1.285 -11.867 1.00 94.06 85 LEU A CA 1
ATOM 653 C C . LEU A 1 85 ? -0.072 -1.942 -11.849 1.00 94.06 85 LEU A C 1
ATOM 655 O O . LEU A 1 85 ? -0.309 -2.860 -11.074 1.00 94.06 85 LEU A O 1
ATOM 659 N N . THR A 1 86 ? -0.990 -1.502 -12.710 1.00 93.56 86 THR A N 1
ATOM 660 C CA . THR A 1 86 ? -2.358 -2.051 -12.779 1.00 93.56 86 THR A CA 1
ATOM 661 C C . THR A 1 86 ? -2.471 -3.299 -13.650 1.00 93.56 86 THR A C 1
ATOM 663 O O . THR A 1 86 ? -3.421 -4.063 -13.500 1.00 93.56 86 THR A O 1
ATOM 666 N N . SER A 1 87 ? -1.537 -3.508 -14.584 1.00 92.31 87 SER A N 1
ATOM 667 C CA . SER A 1 87 ? -1.652 -4.564 -15.601 1.00 92.31 87 SER A CA 1
ATOM 668 C C . SER A 1 87 ? -0.624 -5.679 -15.462 1.00 92.31 87 SER A C 1
ATOM 670 O O . SER A 1 87 ? -0.827 -6.754 -16.029 1.00 92.31 87 SER A O 1
ATOM 672 N N . ASP A 1 88 ? 0.500 -5.436 -14.789 1.00 91.44 88 ASP A N 1
ATOM 673 C CA . ASP A 1 88 ? 1.507 -6.469 -14.585 1.00 91.44 88 ASP A CA 1
ATOM 674 C C . ASP A 1 88 ? 1.058 -7.451 -13.491 1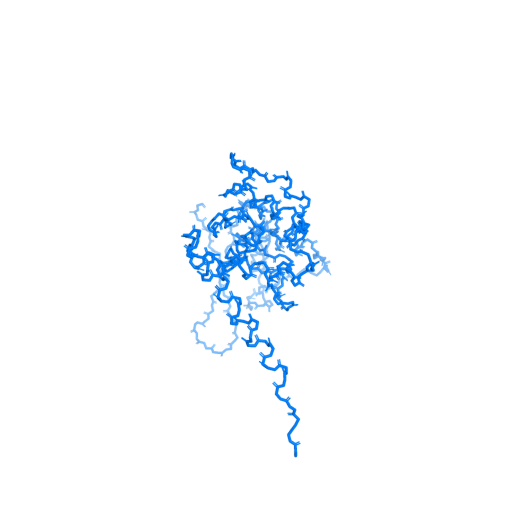.00 91.44 88 ASP A C 1
ATOM 676 O O . ASP A 1 88 ? 0.664 -7.006 -12.412 1.00 91.44 88 ASP A O 1
ATOM 680 N N . PRO A 1 89 ? 1.139 -8.776 -13.716 1.00 86.50 89 PRO A N 1
ATOM 681 C CA . PRO A 1 89 ? 0.739 -9.766 -12.717 1.00 86.50 89 PRO A CA 1
ATOM 682 C C . PRO A 1 89 ? 1.473 -9.647 -11.376 1.00 86.50 89 PRO A C 1
ATOM 684 O O . PRO A 1 89 ? 0.941 -10.090 -10.366 1.00 86.50 89 PRO A O 1
ATOM 687 N N . GLY A 1 90 ? 2.680 -9.068 -11.353 1.00 85.94 90 GLY A N 1
ATOM 688 C CA . GLY A 1 90 ? 3.440 -8.854 -10.122 1.00 85.94 90 GLY A CA 1
ATOM 689 C C . GLY A 1 90 ? 3.012 -7.630 -9.306 1.00 85.94 90 GLY A C 1
ATOM 690 O O . GLY A 1 90 ? 3.517 -7.457 -8.203 1.00 85.94 90 GLY A O 1
ATOM 691 N N . PHE A 1 91 ? 2.125 -6.778 -9.834 1.00 90.38 91 PHE A N 1
ATOM 692 C CA . PHE A 1 91 ? 1.703 -5.522 -9.191 1.00 90.38 91 PHE A CA 1
ATOM 693 C C . PHE A 1 91 ? 0.183 -5.320 -9.160 1.00 90.38 91 PHE A C 1
ATOM 695 O O . PHE A 1 91 ? -0.329 -4.631 -8.273 1.00 90.38 91 PHE A O 1
ATOM 702 N N . ALA A 1 92 ? -0.554 -5.935 -10.085 1.00 90.06 92 ALA A N 1
ATOM 703 C CA . ALA A 1 92 ? -1.997 -5.791 -10.183 1.00 90.06 92 ALA A CA 1
ATOM 704 C C . ALA A 1 92 ? -2.687 -6.268 -8.892 1.00 90.06 92 ALA A C 1
ATOM 706 O O . ALA A 1 92 ? -2.603 -7.435 -8.515 1.00 90.06 92 ALA A O 1
ATOM 707 N N . GLY A 1 93 ? -3.373 -5.350 -8.204 1.00 88.94 93 GLY A N 1
ATOM 708 C CA . GLY A 1 93 ? -4.069 -5.636 -6.942 1.00 88.94 93 GLY A CA 1
ATOM 709 C C . GLY A 1 93 ? -3.154 -5.849 -5.728 1.00 88.94 93 GLY A C 1
ATOM 710 O O . GLY A 1 93 ? -3.632 -6.272 -4.674 1.00 88.94 93 GLY A O 1
ATOM 711 N N . VAL A 1 94 ? -1.854 -5.566 -5.854 1.00 93.00 94 VAL A N 1
ATOM 712 C CA . VAL A 1 94 ? -0.884 -5.678 -4.752 1.00 93.00 94 VAL A CA 1
ATOM 713 C C . VAL A 1 94 ? -0.976 -4.485 -3.799 1.00 93.00 94 VAL A C 1
ATOM 715 O O . VAL A 1 94 ? -0.802 -4.645 -2.592 1.00 93.00 94 VAL A O 1
ATOM 718 N N . LEU A 1 95 ? -1.271 -3.301 -4.335 1.00 94.75 95 LEU A N 1
ATOM 719 C CA . LEU A 1 95 ? -1.331 -2.042 -3.594 1.00 94.75 95 LEU A CA 1
ATOM 720 C C . LEU A 1 95 ? -2.750 -1.742 -3.124 1.00 94.75 95 LEU A C 1
ATOM 722 O O . LEU A 1 95 ? -3.704 -1.911 -3.882 1.00 94.75 95 LEU A O 1
ATOM 726 N N . ALA A 1 96 ? -2.877 -1.242 -1.899 1.00 95.69 96 ALA A N 1
ATOM 727 C CA . ALA A 1 96 ? -4.126 -0.717 -1.366 1.00 95.69 96 ALA A CA 1
ATOM 728 C C . ALA A 1 96 ? -3.883 0.529 -0.513 1.00 95.69 96 ALA A C 1
ATOM 730 O O . ALA A 1 96 ? -2.788 0.740 0.006 1.00 95.69 96 ALA A O 1
ATOM 731 N N . PHE A 1 97 ? -4.916 1.348 -0.359 1.00 96.81 97 PHE A N 1
ATOM 732 C CA . PHE A 1 97 ? -4.921 2.479 0.558 1.00 96.81 97 PHE A CA 1
ATOM 733 C C . PHE A 1 97 ? -5.664 2.103 1.840 1.00 96.81 97 PHE A C 1
ATOM 735 O O . PHE A 1 97 ? -6.852 1.774 1.789 1.00 96.81 97 PHE A O 1
ATOM 742 N N . ASP A 1 98 ? -4.967 2.157 2.973 1.00 95.62 98 ASP A N 1
ATOM 743 C CA . ASP A 1 98 ? -5.556 1.972 4.295 1.00 95.62 98 ASP A CA 1
ATOM 744 C C . ASP A 1 98 ? -6.255 3.268 4.729 1.00 95.62 98 ASP A C 1
ATOM 746 O O . ASP A 1 98 ? -5.614 4.277 5.024 1.00 95.62 98 ASP A O 1
ATOM 750 N N . GLU A 1 99 ? -7.590 3.254 4.768 1.00 93.12 99 GLU A N 1
ATOM 751 C CA . GLU A 1 99 ? -8.386 4.412 5.183 1.00 93.12 99 GLU A CA 1
ATOM 752 C C . GLU A 1 99 ? -8.260 4.726 6.681 1.00 93.12 99 GLU A C 1
ATOM 754 O O . GLU A 1 99 ? -8.502 5.866 7.081 1.00 93.12 99 GLU A O 1
ATOM 759 N N . PHE A 1 100 ? -7.882 3.757 7.515 1.00 91.38 100 PHE A N 1
ATOM 760 C CA . PHE A 1 100 ? -7.671 3.978 8.943 1.00 91.38 100 PHE A CA 1
ATOM 761 C C . PHE A 1 100 ? -6.269 4.536 9.211 1.00 91.38 100 PHE A C 1
ATOM 763 O O . PHE A 1 100 ? -6.138 5.555 9.888 1.00 91.38 100 PHE A O 1
ATOM 770 N N . GLY A 1 101 ? -5.241 3.902 8.639 1.00 91.06 101 GLY A N 1
ATOM 771 C CA . GLY A 1 101 ? -3.841 4.330 8.752 1.00 91.06 101 GLY A CA 1
ATOM 772 C C . GLY A 1 101 ? -3.486 5.565 7.914 1.00 91.06 101 GLY A C 1
ATOM 773 O O . GLY A 1 101 ? -2.490 6.226 8.190 1.00 91.06 101 GLY A O 1
ATOM 774 N N . GLN A 1 102 ? -4.315 5.911 6.919 1.00 93.31 102 GLN A N 1
ATOM 775 C CA . GLN A 1 102 ? -4.051 6.957 5.918 1.00 93.31 102 GLN A CA 1
ATOM 776 C C . GLN A 1 102 ? -2.735 6.742 5.154 1.00 93.31 102 GLN A C 1
ATOM 778 O O . GLN A 1 102 ? -2.053 7.694 4.770 1.00 93.31 102 GLN A O 1
ATOM 783 N N . GLU A 1 103 ? -2.396 5.483 4.894 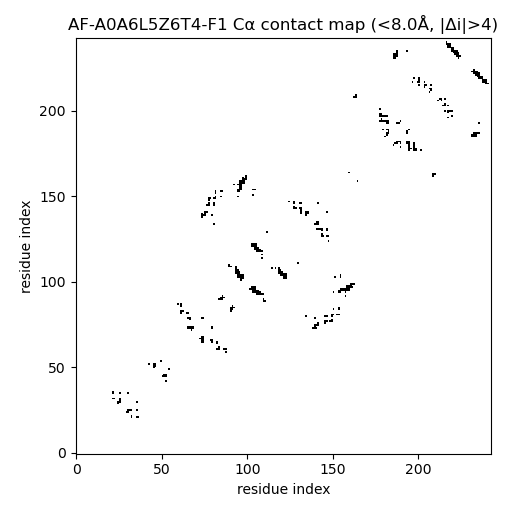1.00 94.81 103 GLU A N 1
ATOM 784 C CA . GLU A 1 103 ? -1.140 5.082 4.266 1.00 94.81 103 GLU A CA 1
ATOM 785 C C . GLU A 1 103 ? -1.356 4.079 3.128 1.00 94.81 103 GLU A C 1
ATOM 787 O O . GLU A 1 103 ? -2.432 3.502 2.954 1.00 94.81 103 GLU A O 1
ATOM 792 N N . ILE A 1 104 ? -0.323 3.906 2.307 1.00 96.12 104 ILE A N 1
ATOM 793 C CA . ILE A 1 104 ? -0.320 2.918 1.230 1.00 96.12 104 ILE A CA 1
ATOM 794 C C . ILE A 1 104 ? 0.284 1.637 1.779 1.00 96.12 104 ILE A C 1
ATOM 796 O O . ILE A 1 104 ? 1.378 1.657 2.340 1.00 96.12 104 ILE A O 1
ATOM 800 N N . VAL A 1 105 ? -0.408 0.524 1.565 1.00 95.62 105 VAL A N 1
ATOM 801 C CA . VAL A 1 105 ? 0.033 -0.790 2.018 1.00 95.62 105 VAL A CA 1
ATOM 802 C C . VAL A 1 105 ? 0.193 -1.762 0.859 1.00 95.62 105 VAL A C 1
ATOM 804 O O . VAL A 1 105 ? -0.562 -1.765 -0.118 1.00 95.62 105 VAL A O 1
ATOM 807 N N . VAL A 1 106 ? 1.187 -2.626 1.008 1.00 94.75 106 VAL A N 1
ATOM 808 C CA . VAL A 1 106 ? 1.482 -3.770 0.157 1.00 94.75 106 VAL A CA 1
ATOM 809 C C . VAL A 1 106 ? 0.786 -4.986 0.750 1.00 94.75 106 VAL A C 1
ATOM 811 O O . VAL A 1 106 ? 1.032 -5.360 1.897 1.00 94.75 106 VAL A O 1
ATOM 814 N N . ARG A 1 107 ? -0.103 -5.608 -0.026 1.00 92.06 107 ARG A N 1
ATOM 815 C CA . ARG A 1 107 ? -0.917 -6.757 0.402 1.00 92.06 107 ARG A CA 1
ATOM 816 C C . ARG A 1 107 ? -0.372 -8.103 -0.061 1.00 92.06 107 ARG A C 1
ATOM 818 O O . ARG A 1 107 ? -0.775 -9.130 0.476 1.00 92.06 107 ARG A O 1
ATOM 825 N N . GLN A 1 108 ? 0.494 -8.106 -1.068 1.00 91.00 108 GLN A N 1
ATOM 826 C CA . GLN A 1 108 ? 1.090 -9.305 -1.658 1.00 91.00 108 GLN A CA 1
ATOM 827 C C . GLN A 1 108 ? 2.596 -9.087 -1.860 1.00 91.00 108 GLN A C 1
ATOM 829 O O . GLN A 1 108 ? 3.005 -7.937 -2.007 1.00 91.00 108 GLN A O 1
ATOM 834 N N . PRO A 1 109 ? 3.421 -10.147 -1.881 1.00 90.00 109 PRO A N 1
ATOM 835 C CA . PRO A 1 109 ? 4.867 -9.992 -2.003 1.00 90.00 109 PRO A CA 1
ATOM 836 C C . PRO A 1 109 ? 5.262 -9.313 -3.317 1.00 90.00 109 PRO A C 1
ATOM 838 O O . PRO A 1 109 ? 4.819 -9.725 -4.391 1.00 90.00 109 PRO A O 1
ATOM 841 N N . LEU A 1 110 ? 6.130 -8.307 -3.234 1.00 90.31 110 LEU A N 1
ATOM 842 C CA . LEU A 1 110 ? 6.721 -7.657 -4.400 1.00 90.31 110 LEU A CA 1
ATOM 843 C C . LEU A 1 110 ? 7.864 -8.507 -4.982 1.00 90.31 110 LEU A C 1
ATOM 845 O O . LEU A 1 110 ? 8.442 -9.339 -4.281 1.00 90.31 110 LEU A O 1
ATOM 849 N N . PRO A 1 111 ? 8.268 -8.283 -6.249 1.00 86.44 111 PRO A N 1
ATOM 850 C CA . PRO A 1 111 ? 9.312 -9.081 -6.904 1.00 86.44 111 PRO A CA 1
ATOM 851 C C . PRO A 1 111 ? 10.678 -9.108 -6.195 1.00 86.44 111 PRO A C 1
ATOM 853 O O . PRO A 1 111 ? 11.496 -9.979 -6.488 1.00 86.44 111 PRO A O 1
ATOM 856 N N . TRP A 1 112 ? 10.954 -8.140 -5.318 1.00 85.81 112 TRP A N 1
ATOM 857 C CA . TRP A 1 112 ? 12.187 -8.035 -4.529 1.00 85.81 112 TRP A CA 1
ATOM 858 C C . TRP A 1 112 ? 12.015 -8.401 -3.054 1.00 85.81 112 TRP A C 1
ATOM 860 O O . TRP A 1 112 ? 13.009 -8.403 -2.327 1.00 85.81 112 TRP A O 1
ATOM 870 N N . ASP A 1 113 ? 10.798 -8.705 -2.600 1.00 85.56 113 ASP A N 1
ATOM 871 C CA . ASP A 1 113 ? 10.593 -9.153 -1.229 1.00 85.56 113 ASP A CA 1
ATOM 872 C C . ASP A 1 113 ? 11.200 -10.554 -1.074 1.00 85.56 113 ASP A C 1
ATOM 874 O O . ASP A 1 113 ? 10.909 -11.486 -1.831 1.00 85.56 113 ASP A O 1
ATOM 878 N N . ALA A 1 114 ? 12.052 -10.730 -0.063 1.00 69.50 114 ALA A N 1
ATOM 879 C CA . ALA A 1 114 ? 12.403 -12.068 0.385 1.00 69.50 114 ALA A CA 1
ATOM 880 C C . ALA A 1 114 ? 11.116 -12.712 0.920 1.00 69.50 114 ALA A C 1
ATOM 882 O O . ALA A 1 114 ? 10.413 -12.079 1.705 1.00 69.50 114 ALA A O 1
ATOM 883 N N . GLY A 1 115 ? 10.794 -13.942 0.503 1.00 66.00 115 GLY A N 1
ATOM 884 C CA . GLY A 1 115 ? 9.505 -14.624 0.743 1.00 66.00 115 GLY A CA 1
ATOM 885 C C . GLY A 1 115 ? 9.074 -14.843 2.208 1.00 66.00 115 GLY A C 1
ATOM 886 O O . GLY A 1 115 ? 8.181 -15.641 2.465 1.00 66.00 115 GLY A O 1
ATOM 887 N N . THR A 1 116 ? 9.706 -14.164 3.163 1.00 62.94 116 THR A N 1
ATOM 888 C CA . THR A 1 116 ? 9.387 -14.093 4.592 1.00 62.94 116 THR A CA 1
ATOM 889 C C . THR A 1 116 ? 8.790 -12.742 5.012 1.00 62.94 116 THR A C 1
ATOM 891 O O . THR A 1 116 ? 8.670 -12.489 6.209 1.00 62.94 116 THR A O 1
ATOM 894 N N . ALA A 1 117 ? 8.473 -11.840 4.077 1.00 74.56 117 ALA A N 1
ATOM 895 C CA . ALA A 1 117 ? 7.875 -10.548 4.412 1.00 74.56 117 ALA A CA 1
ATOM 896 C C . ALA A 1 117 ? 6.509 -10.730 5.100 1.00 74.56 117 ALA A C 1
ATOM 898 O O . ALA A 1 117 ? 5.634 -11.435 4.596 1.00 74.56 117 ALA A O 1
ATOM 899 N N . SER A 1 118 ? 6.327 -10.083 6.255 1.00 83.62 118 SER A N 1
ATOM 900 C CA . SER A 1 118 ? 5.023 -10.006 6.918 1.00 83.62 118 SER A CA 1
ATOM 901 C C . SER A 1 118 ? 4.128 -9.062 6.125 1.00 83.62 118 SER A C 1
ATOM 903 O O . SER A 1 118 ? 4.495 -7.909 5.911 1.00 83.62 118 SER A O 1
ATOM 905 N N . LEU A 1 119 ? 2.967 -9.549 5.693 1.00 87.50 119 LEU A N 1
ATOM 906 C CA . LEU A 1 119 ? 1.991 -8.787 4.919 1.00 87.50 119 LEU A CA 1
ATOM 907 C C . LEU A 1 119 ? 0.659 -8.717 5.679 1.00 87.50 119 LEU A C 1
ATOM 909 O O . LEU A 1 119 ? 0.285 -9.703 6.318 1.00 87.50 119 LEU A O 1
ATOM 913 N N . PRO A 1 120 ? -0.083 -7.599 5.591 1.00 90.81 120 PRO A N 1
ATOM 914 C CA . PRO A 1 120 ? 0.249 -6.379 4.851 1.00 90.81 120 PRO A CA 1
ATOM 915 C C . PRO A 1 120 ? 1.367 -5.556 5.519 1.00 90.81 120 PRO A C 1
ATOM 917 O O . PRO A 1 120 ? 1.509 -5.586 6.741 1.00 90.81 120 PRO A O 1
ATOM 920 N N . ARG A 1 121 ? 2.151 -4.819 4.720 1.00 92.44 121 ARG A N 1
ATOM 921 C CA . ARG A 1 121 ? 3.174 -3.869 5.208 1.00 92.44 121 ARG A CA 1
ATOM 922 C C . ARG A 1 121 ? 3.024 -2.491 4.558 1.00 92.44 121 ARG A C 1
ATOM 924 O O . ARG A 1 121 ? 2.498 -2.434 3.446 1.00 92.44 121 ARG A O 1
ATOM 931 N N . PRO A 1 122 ? 3.517 -1.409 5.179 1.00 93.88 122 PRO A N 1
ATOM 932 C CA . PRO A 1 122 ? 3.597 -0.106 4.527 1.00 93.88 122 PRO A CA 1
ATOM 933 C C . PRO A 1 122 ? 4.452 -0.155 3.253 1.00 93.88 122 PRO A C 1
ATOM 935 O O . PRO A 1 122 ? 5.416 -0.923 3.163 1.00 93.88 122 PRO A O 1
ATOM 938 N N . TRP A 1 123 ? 4.088 0.664 2.268 1.00 94.56 123 TRP A N 1
ATOM 939 C CA . TRP A 1 123 ? 4.948 0.986 1.129 1.00 94.56 123 TRP A CA 1
ATOM 940 C C . TRP A 1 123 ? 6.047 1.954 1.573 1.00 94.56 123 TRP A C 1
ATOM 942 O O . TRP A 1 123 ? 5.751 2.984 2.179 1.00 94.56 123 TRP A O 1
ATOM 952 N N . GLU A 1 124 ? 7.303 1.646 1.258 1.00 93.81 124 GLU A N 1
ATOM 953 C CA . GLU A 1 124 ? 8.462 2.439 1.677 1.00 93.81 124 GLU A CA 1
ATOM 954 C C . GLU A 1 124 ? 9.135 3.147 0.493 1.00 93.81 124 GLU A C 1
ATOM 956 O O . GLU A 1 124 ? 9.043 2.712 -0.654 1.00 93.81 124 GLU A O 1
ATOM 961 N N . ASP A 1 125 ? 9.926 4.188 0.768 1.00 92.94 125 ASP A N 1
ATOM 962 C CA . ASP A 1 125 ? 10.724 4.892 -0.252 1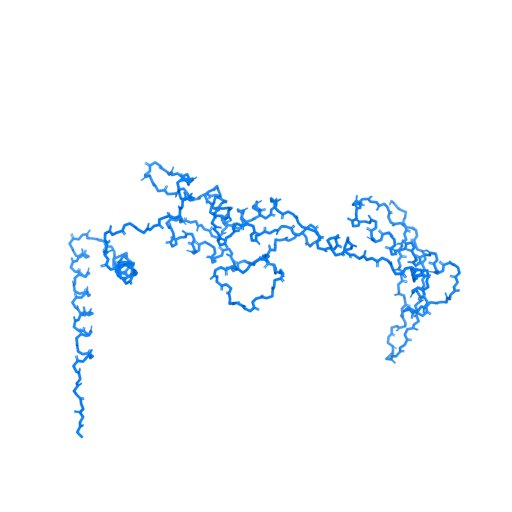.00 92.94 125 ASP A CA 1
ATOM 963 C C . ASP A 1 125 ? 11.658 3.944 -1.035 1.00 92.94 125 ASP A C 1
ATOM 965 O O . ASP A 1 125 ? 11.978 4.166 -2.207 1.00 92.94 125 ASP A O 1
ATOM 969 N N . ALA A 1 126 ? 12.104 2.854 -0.401 1.00 92.25 126 ALA A N 1
ATOM 970 C CA . ALA A 1 126 ? 12.896 1.819 -1.057 1.00 92.25 126 ALA A CA 1
ATOM 971 C C . ALA A 1 126 ? 12.111 1.104 -2.171 1.00 92.25 126 ALA A C 1
ATOM 973 O O . ALA A 1 126 ? 12.695 0.763 -3.204 1.00 92.25 126 ALA A O 1
ATOM 974 N N . ASP A 1 127 ? 10.799 0.919 -2.002 1.00 94.06 127 ASP A N 1
ATOM 975 C CA . ASP A 1 127 ? 9.934 0.307 -3.008 1.00 94.06 127 ASP A CA 1
ATOM 976 C C . ASP A 1 127 ? 9.762 1.224 -4.225 1.00 94.06 127 ASP A C 1
ATOM 978 O O . ASP A 1 127 ? 9.746 0.732 -5.355 1.00 94.06 127 ASP A O 1
ATOM 982 N N . ASP A 1 128 ? 9.742 2.551 -4.042 1.00 95.44 128 ASP A N 1
ATOM 983 C CA . ASP A 1 128 ? 9.733 3.507 -5.160 1.00 95.44 128 ASP A CA 1
ATOM 984 C C . ASP A 1 128 ? 10.984 3.350 -6.036 1.00 95.44 128 ASP A C 1
ATOM 986 O O . ASP A 1 128 ? 10.904 3.311 -7.269 1.00 95.44 128 ASP A O 1
ATOM 990 N N . ILE A 1 129 ? 12.154 3.211 -5.401 1.00 93.06 129 ILE A N 1
ATOM 991 C CA . ILE A 1 129 ? 13.435 3.014 -6.092 1.00 93.06 129 ILE A CA 1
ATOM 992 C C . ILE A 1 129 ? 13.449 1.669 -6.823 1.00 93.06 129 ILE A C 1
ATOM 994 O O . ILE A 1 129 ? 13.825 1.611 -7.997 1.00 93.06 129 ILE A O 1
ATOM 998 N N . ARG A 1 130 ? 13.025 0.590 -6.158 1.00 93.31 130 ARG A N 1
ATOM 999 C CA . ARG A 1 130 ? 13.002 -0.758 -6.746 1.00 93.31 130 ARG A CA 1
ATOM 1000 C C . ARG A 1 130 ? 11.997 -0.889 -7.881 1.00 93.31 130 ARG A C 1
ATOM 1002 O O . ARG A 1 130 ? 12.298 -1.510 -8.898 1.00 93.31 130 ARG A O 1
ATOM 1009 N N . THR A 1 131 ? 10.848 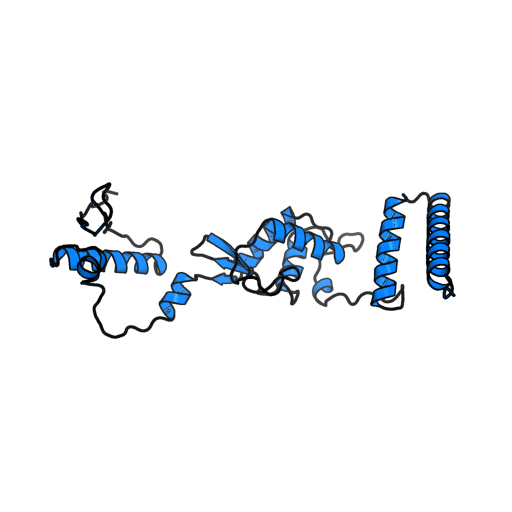-0.240 -7.765 1.00 94.12 131 THR A N 1
ATOM 1010 C CA . THR A 1 131 ? 9.858 -0.168 -8.842 1.00 94.12 131 THR A CA 1
ATOM 1011 C C . THR A 1 131 ? 10.402 0.623 -10.028 1.00 94.12 131 THR A C 1
ATOM 1013 O O . THR A 1 131 ? 10.263 0.189 -11.172 1.00 94.12 131 THR A O 1
ATOM 1016 N N . ALA A 1 132 ? 11.070 1.756 -9.782 1.00 93.38 132 ALA A N 1
ATOM 1017 C CA . ALA A 1 132 ? 11.713 2.526 -10.844 1.00 93.38 132 ALA A CA 1
ATOM 1018 C C . ALA A 1 132 ? 12.793 1.699 -11.559 1.00 93.38 132 ALA A C 1
ATOM 1020 O O . ALA A 1 132 ? 12.797 1.639 -12.787 1.00 93.38 132 ALA A O 1
ATOM 1021 N N . GLU A 1 133 ? 13.653 0.996 -10.816 1.00 89.81 133 GLU A N 1
ATOM 1022 C CA . GLU A 1 133 ? 14.638 0.054 -11.366 1.00 89.81 133 GLU A CA 1
ATOM 1023 C C . GLU A 1 133 ? 13.955 -1.033 -12.218 1.00 89.81 133 GLU A C 1
ATOM 1025 O O . GLU A 1 133 ? 14.350 -1.287 -13.360 1.00 89.81 133 GLU A O 1
ATOM 1030 N N . TRP A 1 134 ? 12.883 -1.639 -11.703 1.00 90.62 134 TRP A N 1
ATOM 1031 C CA . TRP A 1 134 ? 12.126 -2.687 -12.389 1.00 90.62 134 TRP A CA 1
ATOM 1032 C C . TRP A 1 134 ? 11.522 -2.211 -13.721 1.00 90.62 134 TRP A C 1
ATOM 1034 O O . TRP A 1 134 ? 11.534 -2.963 -14.705 1.00 90.62 134 TRP A O 1
ATOM 1044 N N . LEU A 1 135 ? 11.037 -0.965 -13.774 1.00 91.00 135 LEU A N 1
ATOM 1045 C CA . LEU A 1 135 ? 10.514 -0.306 -14.977 1.00 91.00 135 LEU A CA 1
ATOM 1046 C C . LEU A 1 135 ? 11.630 0.070 -15.961 1.00 91.00 135 LEU A C 1
ATOM 1048 O O . LEU A 1 135 ? 11.495 -0.142 -17.170 1.00 91.00 135 LEU A O 1
ATOM 1052 N N . GLN A 1 136 ? 12.759 0.566 -15.457 1.00 88.38 136 GLN A N 1
ATOM 1053 C CA . GLN A 1 136 ? 13.920 0.950 -16.262 1.00 88.38 136 GLN A CA 1
ATOM 1054 C C . GLN A 1 136 ? 14.530 -0.254 -16.983 1.00 88.38 136 GLN A C 1
ATOM 1056 O O . GLN A 1 136 ? 14.790 -0.178 -18.186 1.00 88.38 136 GLN A O 1
ATOM 1061 N N . LEU A 1 137 ? 14.669 -1.394 -16.295 1.00 84.56 137 LEU A N 1
ATOM 1062 C CA . LEU A 1 137 ? 15.105 -2.665 -16.897 1.00 84.56 137 LEU A CA 1
ATOM 1063 C C . LEU A 1 137 ? 14.160 -3.155 -18.007 1.00 84.56 137 LEU A C 1
ATOM 1065 O O . LEU A 1 137 ? 14.538 -3.966 -18.848 1.00 84.56 137 LEU A O 1
ATOM 1069 N N . ARG A 1 138 ? 12.933 -2.633 -18.026 1.00 82.62 138 ARG A N 1
ATOM 1070 C CA . ARG A 1 138 ? 11.870 -2.914 -18.991 1.00 82.62 138 ARG A CA 1
ATOM 1071 C C . ARG A 1 138 ? 11.749 -1.859 -20.096 1.00 82.62 138 ARG A C 1
ATOM 1073 O O . ARG A 1 138 ? 10.883 -1.977 -20.959 1.00 82.62 138 ARG A O 1
ATOM 1080 N N . GLY A 1 139 ? 12.636 -0.863 -20.122 1.00 83.25 139 GLY A N 1
ATOM 1081 C CA . GLY A 1 139 ? 12.669 0.187 -21.143 1.00 83.25 139 GLY A CA 1
ATOM 1082 C C . GLY A 1 139 ? 11.777 1.395 -20.845 1.00 83.25 139 GLY A C 1
ATOM 1083 O O . GLY A 1 139 ? 11.592 2.234 -21.723 1.00 83.25 139 GLY A O 1
ATOM 1084 N N . ILE A 1 140 ? 11.242 1.503 -19.626 1.00 88.88 140 ILE A N 1
ATOM 1085 C CA . ILE A 1 140 ? 10.456 2.648 -19.156 1.00 88.88 140 ILE A CA 1
ATOM 1086 C C . ILE A 1 140 ? 11.336 3.446 -18.191 1.00 88.88 140 ILE A C 1
ATOM 1088 O O . ILE A 1 140 ? 11.440 3.136 -17.007 1.00 88.88 140 ILE A O 1
ATOM 1092 N N . ASN A 1 141 ? 12.032 4.458 -18.710 1.00 89.88 141 ASN A N 1
ATOM 1093 C CA . ASN A 1 141 ? 13.048 5.183 -17.945 1.00 89.88 141 ASN A CA 1
ATOM 1094 C C . ASN A 1 141 ? 12.444 6.288 -17.058 1.00 89.88 141 ASN A C 1
ATOM 1096 O O . ASN A 1 141 ? 12.535 7.468 -17.389 1.00 89.88 141 ASN A O 1
ATOM 1100 N N . VAL A 1 142 ? 11.801 5.910 -15.955 1.00 93.25 142 VAL A N 1
ATOM 1101 C CA . VAL A 1 142 ? 11.158 6.841 -15.009 1.00 93.25 142 VAL A CA 1
ATOM 1102 C C . VAL A 1 142 ? 11.999 7.070 -13.755 1.00 93.25 142 VAL A C 1
ATOM 1104 O O . VAL A 1 142 ? 12.762 6.201 -13.337 1.00 93.25 142 VAL A O 1
ATOM 1107 N N . ALA A 1 143 ? 11.858 8.250 -13.149 1.00 93.75 143 ALA A N 1
ATOM 1108 C CA . ALA A 1 143 ? 12.464 8.562 -11.856 1.00 93.75 143 ALA A CA 1
ATOM 1109 C C . ALA A 1 143 ? 11.583 8.050 -10.694 1.00 93.75 143 ALA A C 1
ATOM 1111 O O . ALA A 1 143 ? 10.359 8.038 -10.847 1.00 93.75 143 ALA A O 1
ATOM 1112 N N . PRO A 1 144 ? 12.154 7.717 -9.516 1.00 94.50 144 PRO A N 1
ATOM 1113 C CA . PRO A 1 144 ? 11.386 7.242 -8.355 1.00 94.50 144 PRO A CA 1
ATOM 1114 C C . PRO A 1 144 ? 10.248 8.180 -7.925 1.00 94.50 144 PRO A C 1
ATOM 1116 O O . PRO A 1 144 ? 9.171 7.728 -7.563 1.00 94.50 144 PRO A O 1
ATOM 1119 N N . VAL A 1 145 ? 10.422 9.498 -8.071 1.00 95.50 145 VAL A N 1
ATOM 1120 C CA . VAL A 1 145 ? 9.363 10.481 -7.770 1.00 95.50 145 VAL A CA 1
ATOM 1121 C C . VAL A 1 145 ? 8.101 10.302 -8.628 1.00 95.50 145 VAL A C 1
ATOM 1123 O O . VAL A 1 145 ? 6.992 10.550 -8.161 1.00 95.50 145 VAL A O 1
ATOM 1126 N N . VAL A 1 146 ? 8.251 9.858 -9.881 1.00 96.31 146 VAL A N 1
ATOM 1127 C CA . VAL A 1 146 ? 7.119 9.577 -10.781 1.00 96.31 146 VAL A CA 1
ATOM 1128 C C . VAL A 1 146 ? 6.395 8.313 -10.320 1.00 96.31 146 VAL A C 1
ATOM 1130 O O . VAL A 1 146 ? 5.168 8.255 -10.361 1.00 96.31 146 VAL A O 1
ATOM 1133 N N . VAL A 1 147 ? 7.153 7.327 -9.830 1.00 96.38 147 VAL A N 1
ATOM 1134 C CA . VAL A 1 147 ? 6.600 6.105 -9.242 1.00 96.38 147 VAL A CA 1
ATOM 1135 C C . VAL A 1 147 ? 5.784 6.426 -8.001 1.00 96.38 147 VAL A C 1
ATOM 1137 O O . VAL A 1 147 ? 4.617 6.059 -7.964 1.00 96.38 147 VAL A O 1
ATOM 1140 N N . SER A 1 148 ? 6.344 7.174 -7.053 1.00 95.62 148 SER A N 1
ATOM 1141 C CA . SER A 1 148 ? 5.671 7.537 -5.800 1.00 95.62 148 SER A CA 1
ATOM 1142 C C . SER A 1 148 ? 4.289 8.171 -6.040 1.00 95.62 148 SER A C 1
ATOM 1144 O O . SER A 1 148 ? 3.277 7.786 -5.449 1.00 95.62 148 SER A O 1
ATOM 1146 N N . ARG A 1 149 ? 4.202 9.086 -7.019 1.00 95.00 149 ARG A N 1
ATOM 1147 C CA . ARG A 1 149 ? 2.934 9.708 -7.444 1.00 95.00 149 ARG A CA 1
ATOM 1148 C C . ARG A 1 149 ? 1.953 8.703 -8.044 1.00 95.00 149 ARG A C 1
ATOM 1150 O O . ARG A 1 149 ? 0.769 8.731 -7.712 1.00 95.00 149 ARG A O 1
ATOM 1157 N N . ALA A 1 150 ? 2.436 7.832 -8.927 1.00 95.94 150 ALA A N 1
ATOM 1158 C CA . ALA A 1 150 ? 1.620 6.811 -9.574 1.00 95.94 150 ALA A CA 1
ATOM 1159 C C . ALA A 1 150 ? 1.106 5.766 -8.573 1.00 95.94 150 ALA A C 1
ATOM 1161 O O . ALA A 1 150 ? -0.070 5.420 -8.607 1.00 95.94 150 ALA A O 1
ATOM 1162 N N . VAL A 1 151 ? 1.951 5.322 -7.641 1.00 95.50 151 VAL A N 1
ATOM 1163 C CA . VAL A 1 151 ? 1.597 4.412 -6.544 1.00 95.50 151 VAL A CA 1
ATOM 1164 C C . VAL A 1 151 ? 0.492 5.020 -5.686 1.00 95.50 151 VAL A C 1
ATOM 1166 O O . VAL A 1 151 ? -0.506 4.356 -5.416 1.00 95.50 151 VAL A O 1
ATOM 1169 N N . GLY A 1 152 ? 0.596 6.311 -5.353 1.00 93.56 152 GLY A N 1
ATOM 1170 C CA . GLY A 1 152 ? -0.457 7.037 -4.643 1.00 93.56 152 GLY A CA 1
ATOM 1171 C C . GLY A 1 152 ? -1.805 7.075 -5.367 1.00 93.56 152 GLY A C 1
ATOM 1172 O O . GLY A 1 152 ? -2.845 7.078 -4.702 1.00 93.56 152 GLY A O 1
ATOM 1173 N N . ALA A 1 153 ? -1.804 7.096 -6.702 1.00 94.19 153 ALA A N 1
ATOM 1174 C CA . ALA A 1 153 ? -3.022 7.021 -7.503 1.00 94.19 153 ALA A CA 1
ATOM 1175 C C . ALA A 1 153 ? -3.589 5.592 -7.533 1.00 94.19 153 ALA A C 1
ATOM 1177 O O . ALA A 1 153 ? -4.755 5.401 -7.197 1.00 94.19 153 ALA A O 1
ATOM 1178 N N . VAL A 1 154 ? -2.753 4.596 -7.846 1.00 95.44 154 VAL A N 1
ATOM 1179 C CA . VAL A 1 154 ? -3.154 3.181 -7.963 1.00 95.44 154 VAL A CA 1
ATOM 1180 C C . VAL A 1 154 ? -3.670 2.633 -6.635 1.00 95.44 154 VAL A C 1
ATOM 1182 O O . VAL A 1 154 ? -4.724 2.009 -6.592 1.00 95.44 154 VAL A O 1
ATOM 1185 N N . ALA A 1 155 ? -2.984 2.913 -5.525 1.00 95.00 155 ALA A N 1
ATOM 1186 C CA . ALA A 1 155 ? -3.400 2.441 -4.207 1.00 95.00 155 ALA A CA 1
ATOM 1187 C C . ALA A 1 155 ? -4.806 2.935 -3.825 1.00 95.00 155 ALA A C 1
ATOM 1189 O O . ALA A 1 155 ? -5.548 2.225 -3.157 1.00 95.00 155 ALA A O 1
ATOM 1190 N N . ARG A 1 156 ? -5.211 4.132 -4.272 1.00 94.12 156 ARG A N 1
ATOM 1191 C CA . ARG A 1 156 ? -6.537 4.699 -3.972 1.00 94.12 156 ARG A CA 1
ATOM 1192 C C . ARG A 1 156 ? -7.678 4.074 -4.772 1.00 94.12 156 ARG A C 1
ATOM 1194 O O . ARG A 1 156 ? -8.832 4.296 -4.395 1.00 94.12 156 ARG A O 1
ATOM 1201 N N . GLU A 1 157 ? -7.375 3.325 -5.832 1.00 92.25 157 GLU A N 1
ATOM 1202 C CA . GLU A 1 157 ? -8.362 2.525 -6.568 1.00 92.25 157 GLU A CA 1
ATOM 1203 C C . GLU A 1 157 ? -8.832 1.323 -5.737 1.00 92.25 157 GLU A C 1
ATOM 1205 O O . GLU A 1 157 ? -9.979 0.898 -5.865 1.00 92.25 157 GLU A O 1
ATOM 1210 N N . LEU A 1 158 ? -7.980 0.824 -4.832 1.00 91.81 158 LEU A N 1
ATOM 1211 C CA . LEU A 1 158 ? -8.300 -0.250 -3.898 1.00 91.81 158 LEU A CA 1
ATOM 1212 C C . LEU A 1 158 ? -8.193 0.244 -2.455 1.00 91.81 158 LEU A C 1
ATOM 1214 O O . LEU A 1 158 ? -7.127 0.231 -1.846 1.00 91.81 158 LEU A O 1
ATOM 1218 N N . ARG A 1 159 ? -9.321 0.654 -1.881 1.00 93.12 159 ARG A N 1
ATOM 1219 C CA . ARG A 1 159 ? -9.376 1.105 -0.486 1.00 93.12 159 ARG A CA 1
ATOM 1220 C C . ARG A 1 159 ? -9.732 -0.042 0.439 1.00 93.12 159 ARG A C 1
ATOM 1222 O O . ARG A 1 159 ? -10.605 -0.846 0.119 1.00 93.12 159 ARG A O 1
ATOM 1229 N N . ILE A 1 160 ? -9.063 -0.092 1.580 1.00 93.44 160 ILE A N 1
ATOM 1230 C CA . ILE A 1 160 ? -9.330 -1.054 2.646 1.00 93.44 160 ILE A CA 1
ATOM 1231 C C . ILE A 1 160 ? -9.497 -0.314 3.967 1.00 93.44 160 ILE A C 1
ATOM 1233 O O . ILE A 1 160 ? -8.974 0.787 4.146 1.00 93.44 160 ILE A O 1
ATOM 1237 N N . HIS A 1 161 ? -10.208 -0.927 4.905 1.00 93.31 161 HIS A N 1
ATOM 1238 C CA . HIS A 1 161 ? -10.335 -0.387 6.249 1.00 93.31 161 HIS A CA 1
ATOM 1239 C C . HIS A 1 161 ? -10.157 -1.532 7.250 1.00 93.31 161 HIS A C 1
ATOM 1241 O O . HIS A 1 161 ? -11.155 -2.072 7.731 1.00 93.31 161 HIS A O 1
ATOM 1247 N N . PRO A 1 162 ? -8.911 -1.867 7.638 1.00 90.81 162 PRO A N 1
ATOM 1248 C CA . PRO A 1 162 ? -8.604 -3.084 8.393 1.00 90.81 162 PRO A CA 1
ATOM 1249 C C . PRO A 1 162 ? -9.432 -3.248 9.667 1.00 90.81 162 PRO A C 1
ATOM 1251 O O . PRO A 1 162 ? -9.839 -4.350 10.013 1.00 90.81 162 PRO A O 1
ATOM 1254 N N . VAL A 1 163 ? -9.734 -2.140 10.353 1.00 91.44 163 VAL A N 1
ATOM 1255 C CA . VAL A 1 163 ? -10.555 -2.182 11.568 1.00 91.44 163 VAL A CA 1
ATOM 1256 C C . VAL A 1 163 ? -12.022 -2.518 11.276 1.00 91.44 163 VAL A C 1
ATOM 1258 O O . VAL A 1 163 ? -12.617 -3.257 12.049 1.00 91.44 163 VAL A O 1
ATOM 1261 N N . ARG A 1 164 ? -12.611 -2.021 10.178 1.00 93.50 164 ARG A N 1
ATOM 1262 C CA . ARG A 1 164 ? -13.982 -2.383 9.775 1.00 93.50 164 ARG A CA 1
ATOM 1263 C C . ARG A 1 164 ? -14.009 -3.830 9.316 1.00 93.50 164 ARG A C 1
ATOM 1265 O O . ARG A 1 164 ? -14.814 -4.591 9.826 1.00 93.50 164 ARG A O 1
ATOM 1272 N N . ASP A 1 165 ? -13.057 -4.208 8.462 1.00 92.12 165 ASP A N 1
ATOM 1273 C CA . ASP A 1 165 ? -12.921 -5.578 7.969 1.00 92.12 165 ASP A CA 1
ATOM 1274 C C . ASP A 1 165 ? -12.805 -6.570 9.137 1.00 92.12 165 ASP A C 1
ATOM 1276 O O . ASP A 1 165 ? -13.441 -7.617 9.130 1.00 92.12 165 ASP A O 1
ATOM 1280 N N . TRP A 1 166 ? -12.048 -6.225 10.183 1.00 93.25 166 TRP A N 1
ATOM 1281 C CA . TRP A 1 166 ? -11.976 -7.026 11.403 1.00 93.25 166 TRP A CA 1
ATOM 1282 C C . TRP A 1 166 ? -13.295 -7.027 12.186 1.00 93.25 166 TRP A C 1
ATOM 1284 O O . TRP A 1 166 ? -13.794 -8.101 12.516 1.00 93.25 166 TRP A O 1
ATOM 1294 N N . LEU A 1 167 ? -13.882 -5.858 12.469 1.00 92.94 167 LEU A N 1
ATOM 1295 C CA . LEU A 1 167 ? -15.132 -5.744 13.233 1.00 92.94 167 LEU A CA 1
ATOM 1296 C C . LEU A 1 167 ? -16.300 -6.487 12.564 1.00 92.94 167 LEU A C 1
ATOM 1298 O O . LEU A 1 167 ? -17.073 -7.139 13.263 1.00 92.94 167 LEU A O 1
ATOM 1302 N N . ASP A 1 168 ? -16.384 -6.457 11.234 1.00 93.25 168 ASP A N 1
ATOM 1303 C CA . ASP A 1 168 ? -17.426 -7.123 10.444 1.00 93.25 168 ASP A CA 1
ATOM 1304 C C . ASP A 1 168 ? -17.313 -8.661 10.484 1.00 93.25 168 ASP A C 1
ATOM 1306 O O . ASP A 1 168 ? -18.286 -9.361 10.204 1.00 93.25 168 ASP A O 1
ATOM 1310 N N . THR A 1 169 ? -16.152 -9.210 10.869 1.00 94.62 169 THR A N 1
ATOM 1311 C CA . THR A 1 169 ? -15.966 -10.666 11.050 1.00 94.62 169 THR A CA 1
ATOM 1312 C C . THR A 1 169 ? -16.383 -11.168 12.431 1.00 94.62 169 THR A C 1
ATOM 1314 O O . THR A 1 169 ? -16.518 -12.378 12.636 1.00 94.62 169 THR A O 1
ATOM 1317 N N . LEU A 1 170 ? -16.572 -10.271 13.403 1.00 92.88 170 LEU A N 1
ATOM 1318 C CA . LEU A 1 170 ? -16.854 -10.656 14.781 1.00 92.88 170 LEU A CA 1
ATOM 1319 C C . LEU A 1 170 ? -18.311 -11.100 14.945 1.00 92.88 170 LEU A C 1
ATOM 1321 O O . LEU A 1 170 ? -19.244 -10.451 14.482 1.00 92.88 170 LEU A O 1
ATOM 1325 N N . THR A 1 171 ? -18.513 -12.191 15.684 1.00 93.50 171 THR A N 1
ATOM 1326 C CA . THR A 1 171 ? -19.842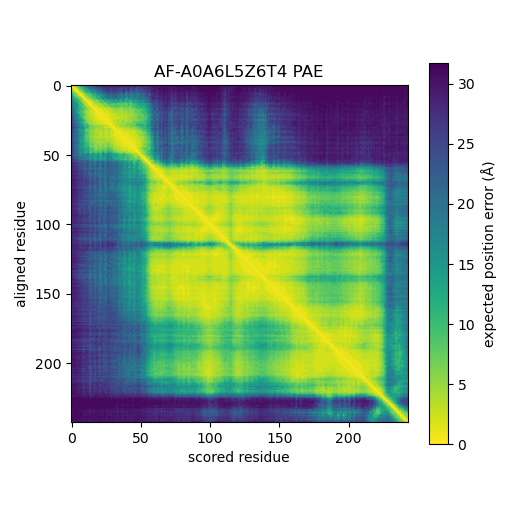 -12.647 16.114 1.00 93.50 171 THR A CA 1
ATOM 1327 C C . THR A 1 171 ? -19.988 -12.424 17.611 1.00 93.50 171 THR A C 1
ATOM 1329 O O . THR A 1 171 ? -19.114 -12.807 18.389 1.00 93.50 171 THR A O 1
ATOM 1332 N N . TRP A 1 172 ? -21.089 -11.798 18.026 1.00 92.56 172 TRP A N 1
ATOM 1333 C CA . TRP A 1 172 ? -21.363 -11.596 19.445 1.00 92.56 172 TRP A CA 1
ATOM 1334 C C . TRP A 1 172 ? -21.730 -12.917 20.126 1.00 92.56 172 TRP A C 1
ATOM 1336 O O . TRP A 1 172 ? -22.554 -13.680 19.628 1.00 92.56 172 TRP A O 1
ATOM 1346 N N . ASP A 1 173 ? -21.142 -13.164 21.292 1.00 93.56 173 ASP A N 1
ATOM 1347 C CA . ASP A 1 173 ? -21.315 -14.394 22.070 1.00 93.56 173 ASP A CA 1
ATOM 1348 C C . ASP A 1 173 ? -22.450 -14.316 23.109 1.00 93.56 173 ASP A C 1
ATOM 1350 O O . ASP A 1 173 ? -22.560 -15.174 23.984 1.00 93.56 173 ASP A O 1
ATOM 1354 N N . GLY A 1 174 ? -23.276 -13.268 23.056 1.00 92.19 174 GLY A N 1
ATOM 1355 C CA . GLY A 1 174 ? -24.430 -13.089 23.938 1.00 92.19 174 GLY A CA 1
ATOM 1356 C C . GLY A 1 174 ? -24.107 -12.566 25.342 1.00 92.19 174 GLY A C 1
ATOM 1357 O O . GLY A 1 174 ? -25.029 -12.295 26.108 1.00 92.19 174 GLY A O 1
ATOM 1358 N N . THR A 1 175 ? -22.832 -12.389 25.709 1.00 93.12 175 THR A N 1
ATOM 1359 C CA . THR A 1 175 ? -22.474 -11.932 27.062 1.00 93.12 175 THR A CA 1
ATOM 1360 C C . THR A 1 175 ? -22.296 -10.403 27.093 1.00 93.12 175 THR A C 1
ATOM 1362 O O . THR A 1 175 ? -21.456 -9.868 26.357 1.00 93.12 175 THR A O 1
ATOM 1365 N N . PRO A 1 176 ? -23.028 -9.663 27.950 1.00 89.00 176 PRO A N 1
ATOM 1366 C CA . PRO A 1 176 ? -23.003 -8.197 27.989 1.00 89.00 176 PRO A CA 1
ATOM 1367 C C . PRO A 1 176 ? -21.775 -7.651 28.744 1.00 89.00 176 PRO A C 1
ATOM 1369 O O . PRO A 1 176 ? -21.870 -7.133 29.851 1.00 89.00 176 PRO A O 1
ATOM 1372 N N . ARG A 1 177 ? -20.582 -7.758 28.144 1.00 92.38 177 ARG A N 1
ATOM 1373 C CA . ARG A 1 177 ? -19.314 -7.332 28.783 1.00 92.38 177 ARG A CA 1
ATOM 1374 C C . ARG A 1 177 ? -19.051 -5.828 28.731 1.00 92.38 177 ARG A C 1
ATOM 1376 O O . ARG A 1 177 ? -18.284 -5.312 29.540 1.00 92.38 177 ARG A O 1
ATOM 1383 N N . ILE A 1 178 ? -19.666 -5.123 27.783 1.00 92.81 178 ILE A N 1
ATOM 1384 C CA . ILE A 1 178 ? -19.411 -3.692 27.552 1.00 92.81 178 ILE A CA 1
ATOM 1385 C C . ILE A 1 178 ? -19.905 -2.797 28.692 1.00 92.81 178 ILE A C 1
ATOM 1387 O O . ILE A 1 178 ? -19.520 -1.636 28.755 1.00 92.81 178 ILE A O 1
ATOM 1391 N N . GLU A 1 179 ? -20.749 -3.308 29.584 1.00 90.19 179 GLU A N 1
ATOM 1392 C CA . GLU A 1 179 ? -21.240 -2.553 30.735 1.00 90.19 179 GLU A CA 1
ATOM 1393 C C . GLU A 1 179 ? -20.266 -2.647 31.912 1.00 90.19 179 GLU A C 1
ATOM 1395 O O . GLU A 1 179 ? -20.055 -1.669 32.613 1.00 90.19 179 GLU A O 1
ATOM 1400 N N . THR A 1 180 ? -19.607 -3.790 32.117 1.00 90.75 180 THR A N 1
ATOM 1401 C CA . THR A 1 180 ? -18.804 -4.034 33.328 1.00 90.75 180 THR A CA 1
ATOM 1402 C C . THR A 1 180 ? -17.295 -3.908 33.117 1.00 90.75 180 THR A C 1
ATOM 1404 O O . THR A 1 180 ? -16.536 -3.982 34.083 1.00 90.75 180 THR A O 1
ATOM 1407 N N . TRP A 1 181 ? -16.828 -3.711 31.877 1.00 92.50 181 TRP A N 1
ATOM 1408 C CA . TRP A 1 181 ? -15.397 -3.728 31.535 1.00 92.50 181 TRP A CA 1
ATOM 1409 C C . TRP A 1 181 ? -14.560 -2.703 32.315 1.00 92.50 181 TRP A C 1
ATOM 1411 O O . TRP A 1 181 ? -13.398 -2.967 32.619 1.00 92.50 181 TRP A O 1
ATOM 1421 N N . THR A 1 182 ? -15.136 -1.552 32.670 1.00 90.12 182 THR A N 1
ATOM 1422 C CA . THR A 1 182 ? -14.452 -0.516 33.455 1.00 90.12 182 THR A CA 1
ATOM 1423 C C . THR A 1 182 ? -14.127 -1.006 34.864 1.00 90.12 182 THR A C 1
ATOM 1425 O O . THR A 1 182 ? -13.025 -0.776 35.355 1.00 90.12 182 THR A O 1
ATOM 1428 N N . GLY A 1 183 ? -15.025 -1.762 35.495 1.00 89.12 183 GLY A N 1
ATOM 1429 C CA . GLY A 1 183 ? -14.731 -2.435 36.759 1.00 89.12 183 GLY A CA 1
ATOM 1430 C C . GLY A 1 183 ? -13.757 -3.598 36.581 1.00 89.12 183 GLY A C 1
ATOM 1431 O O . GLY A 1 183 ? -12.770 -3.695 37.305 1.00 89.12 183 GLY A O 1
ATOM 1432 N N . THR A 1 184 ? -13.987 -4.450 35.577 1.00 88.56 184 THR A N 1
ATOM 1433 C CA . THR A 1 184 ? -13.191 -5.669 35.350 1.00 88.56 184 THR A CA 1
ATOM 1434 C C . THR A 1 184 ? -11.729 -5.387 34.996 1.00 88.56 184 THR A C 1
ATOM 1436 O O . THR A 1 184 ? -10.843 -6.071 35.503 1.00 88.56 184 THR A O 1
ATOM 1439 N N . TYR A 1 185 ? -11.463 -4.404 34.131 1.00 89.00 185 TYR A N 1
ATOM 1440 C CA . TYR A 1 185 ? -10.121 -4.144 33.596 1.00 89.00 185 TYR A CA 1
ATOM 1441 C C . TYR A 1 185 ? -9.470 -2.877 34.156 1.00 89.00 185 TYR A C 1
ATOM 1443 O O . TYR A 1 185 ? -8.246 -2.825 34.257 1.00 89.00 185 TYR A O 1
ATOM 1451 N N . LEU A 1 186 ? -10.259 -1.862 34.528 1.00 86.62 186 LEU A N 1
ATOM 1452 C CA . LEU A 1 186 ? -9.740 -0.589 35.046 1.00 86.62 186 LEU A CA 1
ATOM 1453 C C . LEU A 1 186 ? -9.919 -0.440 36.563 1.00 86.62 186 LEU A C 1
ATOM 1455 O O . LEU A 1 186 ? -9.511 0.572 37.124 1.00 86.62 186 LEU A O 1
ATOM 1459 N N . GLY A 1 187 ? -10.516 -1.424 37.244 1.00 86.19 187 GLY A N 1
ATOM 1460 C CA . GLY A 1 187 ? -10.738 -1.362 38.690 1.00 86.19 187 GLY A CA 1
ATOM 1461 C C . GLY A 1 187 ? -11.650 -0.210 39.122 1.00 86.19 187 GLY A C 1
ATOM 1462 O O . GLY A 1 187 ? -11.589 0.210 40.275 1.00 86.19 187 GLY A O 1
ATOM 1463 N N . ALA A 1 188 ? -12.461 0.331 38.207 1.00 86.38 188 ALA A N 1
ATOM 1464 C CA . ALA A 1 188 ? -13.429 1.364 38.537 1.00 86.38 188 ALA A CA 1
ATOM 1465 C C . ALA A 1 188 ? -14.534 0.783 39.432 1.00 86.38 188 ALA A C 1
ATOM 1467 O O . ALA A 1 188 ? -14.928 -0.375 39.289 1.00 86.38 188 ALA A O 1
ATOM 1468 N N . GLU A 1 189 ? -15.072 1.593 40.340 1.00 88.00 189 GLU A N 1
ATOM 1469 C CA . GLU A 1 189 ? -16.194 1.165 41.176 1.00 88.00 189 GLU A CA 1
ATOM 1470 C C . GLU A 1 189 ? -17.394 0.763 40.290 1.00 88.00 189 GLU A C 1
ATOM 1472 O O . GLU A 1 189 ? -17.712 1.509 39.353 1.00 88.00 189 GLU A O 1
ATOM 1477 N N . PRO A 1 190 ? -18.069 -0.379 40.544 1.00 87.56 190 PRO A N 1
ATOM 1478 C CA . PRO A 1 190 ? -19.165 -0.885 39.714 1.00 87.56 190 PRO A CA 1
ATOM 1479 C C . PRO A 1 190 ? -20.461 -0.094 39.951 1.00 87.56 190 PRO A C 1
ATOM 1481 O O . PRO A 1 190 ? -21.464 -0.601 40.452 1.00 87.56 190 PRO A O 1
ATOM 1484 N N . THR A 1 191 ? -20.431 1.192 39.615 1.00 91.38 191 THR A N 1
ATOM 1485 C CA . THR A 1 191 ? -21.580 2.092 39.680 1.00 91.38 191 THR A CA 1
ATOM 1486 C C . THR A 1 191 ? -22.313 2.102 38.341 1.00 91.38 191 THR A C 1
ATOM 1488 O O . THR A 1 191 ? -21.700 1.991 37.276 1.00 91.38 191 THR A O 1
ATOM 1491 N N . ALA A 1 192 ? -23.631 2.323 38.371 1.00 90.31 192 ALA A N 1
ATOM 1492 C CA . ALA A 1 192 ? -24.434 2.476 37.151 1.00 90.31 192 ALA A CA 1
ATOM 1493 C C . ALA A 1 192 ? -23.880 3.573 36.219 1.00 90.31 192 ALA A C 1
ATOM 1495 O O . ALA A 1 192 ? -23.935 3.452 34.994 1.00 90.31 192 ALA A O 1
ATOM 1496 N N . PHE A 1 193 ? -23.293 4.624 36.801 1.00 88.94 193 PHE A N 1
ATOM 1497 C CA . PHE A 1 193 ? -22.620 5.686 36.063 1.00 88.94 193 PHE A CA 1
ATOM 1498 C C . PHE A 1 193 ? -21.390 5.174 35.297 1.00 88.94 193 PHE A C 1
ATOM 1500 O O . PHE A 1 193 ? -21.307 5.376 34.084 1.00 88.94 193 PHE A O 1
ATOM 1507 N N . ASN A 1 194 ? -20.469 4.475 35.971 1.00 87.81 194 ASN A N 1
ATOM 1508 C CA . ASN A 1 194 ? -19.252 3.940 35.351 1.00 87.81 194 ASN A CA 1
ATOM 1509 C C . ASN A 1 194 ? -19.560 2.886 34.285 1.00 87.81 194 ASN A C 1
ATOM 1511 O O . ASN A 1 194 ? -18.868 2.838 33.265 1.00 87.81 194 ASN A O 1
ATOM 1515 N N . HIS A 1 195 ? -20.612 2.087 34.485 1.00 90.56 195 HIS A N 1
ATOM 1516 C CA . HIS A 1 195 ? -21.071 1.135 33.477 1.00 90.56 195 HIS A CA 1
ATOM 1517 C C . HIS A 1 195 ? -21.594 1.844 32.225 1.00 90.56 195 HIS A C 1
ATOM 1519 O O . HIS A 1 195 ? -21.159 1.560 31.109 1.00 90.56 195 HIS A O 1
ATOM 1525 N N . THR A 1 196 ? -22.475 2.831 32.410 1.00 90.50 196 THR A N 1
ATOM 1526 C CA . THR A 1 196 ? -23.098 3.564 31.298 1.00 90.50 196 THR A CA 1
ATOM 1527 C C . THR A 1 196 ? -22.061 4.347 30.495 1.00 90.50 196 THR A C 1
ATOM 1529 O O . THR A 1 196 ? -22.022 4.256 29.270 1.00 90.50 196 THR A O 1
ATOM 1532 N N . ILE A 1 197 ? -21.188 5.106 31.165 1.00 89.62 197 ILE A N 1
ATOM 1533 C CA . ILE A 1 197 ? -20.160 5.908 30.488 1.00 89.62 197 ILE A CA 1
ATOM 1534 C C . ILE A 1 197 ? -19.108 5.017 29.824 1.00 89.62 197 ILE A C 1
ATOM 1536 O O . ILE A 1 197 ? -18.707 5.299 28.696 1.00 89.62 197 ILE A O 1
ATOM 1540 N N . GLY A 1 198 ? -18.701 3.925 30.477 1.00 90.56 198 GLY A N 1
ATOM 1541 C CA . GLY A 1 198 ? -17.781 2.949 29.898 1.00 90.56 198 GLY A CA 1
ATOM 1542 C C . GLY A 1 198 ? -18.329 2.311 28.622 1.00 90.56 198 GLY A C 1
ATOM 1543 O O . GLY A 1 198 ? -17.606 2.209 27.629 1.00 90.56 198 GLY A O 1
ATOM 1544 N N . ALA A 1 199 ? -19.604 1.916 28.627 1.00 92.38 199 ALA A N 1
ATOM 1545 C CA . ALA A 1 199 ? -20.270 1.358 27.454 1.00 92.38 199 ALA A CA 1
ATOM 1546 C C . ALA A 1 199 ? -20.384 2.394 26.326 1.00 92.38 199 ALA A C 1
ATOM 1548 O O . ALA A 1 199 ? -19.996 2.121 25.190 1.00 92.38 199 ALA A O 1
ATOM 1549 N N . LEU A 1 200 ? -20.856 3.607 26.639 1.00 91.81 200 LEU A N 1
ATOM 1550 C CA . LEU A 1 200 ? -21.012 4.681 25.655 1.00 91.81 200 LEU A CA 1
ATOM 1551 C C . LEU A 1 200 ? -19.679 5.094 25.025 1.00 91.81 200 LEU A C 1
ATOM 1553 O O . LEU A 1 200 ? -19.645 5.405 23.836 1.00 91.81 200 LEU A O 1
ATOM 1557 N N . TRP A 1 201 ? -18.580 5.058 25.782 1.00 92.50 201 TRP A N 1
ATOM 1558 C CA . TRP A 1 201 ? -17.249 5.328 25.247 1.00 92.50 201 TRP A CA 1
ATOM 1559 C C . TRP A 1 201 ? -16.853 4.302 24.173 1.00 92.50 201 TRP A C 1
ATOM 1561 O O . TRP A 1 201 ? -16.536 4.701 23.050 1.00 92.50 201 TRP A O 1
ATOM 1571 N N . LEU A 1 202 ? -16.973 2.996 24.455 1.00 92.75 202 LEU A N 1
ATOM 1572 C CA . LEU A 1 202 ? -16.686 1.933 23.478 1.00 92.75 202 LEU A CA 1
ATOM 1573 C C . LEU A 1 202 ? -17.602 2.016 22.249 1.00 92.75 202 LEU A C 1
ATOM 1575 O O . LEU A 1 202 ? -17.127 1.956 21.114 1.00 92.75 202 LEU A O 1
ATOM 1579 N N . ILE A 1 203 ? -18.906 2.208 22.469 1.00 92.50 203 ILE A N 1
ATOM 1580 C CA . ILE A 1 203 ? -19.890 2.358 21.389 1.00 92.50 203 ILE A CA 1
ATOM 1581 C C . ILE A 1 203 ? -19.537 3.568 20.521 1.00 92.50 203 ILE A C 1
ATOM 1583 O O . ILE A 1 203 ? -19.579 3.469 19.298 1.00 92.50 203 ILE A O 1
ATOM 1587 N N . SER A 1 204 ? -19.144 4.694 21.123 1.00 92.12 204 SER A N 1
ATOM 1588 C CA . SER A 1 204 ? -18.759 5.893 20.373 1.00 92.12 204 SER A CA 1
ATOM 1589 C C . SER A 1 204 ? -17.497 5.680 19.534 1.00 92.12 204 SER A C 1
ATOM 1591 O O . SER A 1 204 ? -17.437 6.156 18.400 1.00 92.12 204 SER A O 1
ATOM 1593 N N . ALA A 1 205 ? -16.518 4.919 20.037 1.00 90.94 205 ALA A N 1
ATOM 1594 C CA . ALA A 1 205 ? -15.304 4.590 19.298 1.00 90.94 205 ALA A CA 1
ATOM 1595 C C . ALA A 1 205 ? -15.626 3.768 18.039 1.00 90.94 205 ALA A C 1
ATOM 1597 O O . ALA A 1 205 ? -15.203 4.128 16.940 1.00 90.94 205 ALA A O 1
ATOM 1598 N N . VAL A 1 206 ? -16.455 2.728 18.178 1.00 92.56 206 VAL A N 1
ATOM 1599 C CA . VAL A 1 206 ? -16.920 1.909 17.045 1.00 92.56 206 VAL A CA 1
ATOM 1600 C C . VAL A 1 206 ? -17.797 2.729 16.096 1.00 92.56 206 VAL A C 1
ATOM 1602 O O . VAL A 1 206 ? -17.620 2.682 14.879 1.00 92.56 206 VAL A O 1
ATOM 1605 N N . ALA A 1 207 ? -18.702 3.552 16.626 1.00 92.06 207 ALA A N 1
ATOM 1606 C CA . ALA A 1 207 ? -19.563 4.403 15.814 1.00 92.06 207 ALA A CA 1
ATOM 1607 C C . ALA A 1 207 ? -18.757 5.371 14.937 1.00 92.06 207 ALA A C 1
ATOM 1609 O O . ALA A 1 207 ? -19.125 5.569 13.783 1.00 92.06 207 ALA A O 1
ATOM 1610 N N . ARG A 1 208 ? -17.643 5.931 15.429 1.00 90.38 208 ARG A N 1
ATOM 1611 C CA . ARG A 1 208 ? -16.765 6.819 14.642 1.00 90.38 208 ARG A CA 1
ATOM 1612 C C . ARG A 1 208 ? -16.064 6.112 13.491 1.00 90.38 208 ARG A C 1
ATOM 1614 O O . ARG A 1 208 ? -15.810 6.748 12.471 1.00 90.38 208 ARG A O 1
ATOM 1621 N N . ILE A 1 209 ? -15.784 4.821 13.639 1.00 91.44 209 ILE A N 1
ATOM 1622 C CA . ILE A 1 209 ? -15.206 4.002 12.573 1.00 91.44 209 ILE A CA 1
ATOM 1623 C C . ILE A 1 209 ? -16.223 3.814 11.442 1.00 91.44 209 ILE A C 1
ATOM 1625 O O . ILE A 1 209 ? -15.883 4.028 10.280 1.00 91.44 209 ILE A O 1
ATOM 1629 N N . TYR A 1 210 ? -17.477 3.469 11.749 1.00 90.75 210 TYR A N 1
ATOM 1630 C CA . TYR A 1 210 ? -18.513 3.238 10.728 1.00 90.75 210 TYR A CA 1
ATOM 1631 C C . TYR A 1 210 ? -19.188 4.514 10.211 1.00 90.75 210 TYR A C 1
ATOM 1633 O O . TYR A 1 210 ? -19.671 4.547 9.081 1.00 90.75 210 TYR A O 1
ATOM 1641 N N . ARG A 1 211 ? -19.242 5.571 11.024 1.00 89.94 211 ARG A N 1
ATOM 1642 C CA . ARG A 1 211 ? -19.849 6.869 10.698 1.00 89.94 211 ARG A CA 1
ATOM 1643 C C . ARG A 1 211 ? -18.870 7.991 11.048 1.00 89.94 211 ARG A C 1
ATOM 1645 O O . ARG A 1 211 ? -18.993 8.611 12.111 1.00 89.94 211 ARG A O 1
ATOM 1652 N N . PRO A 1 212 ? -17.889 8.264 10.169 1.00 84.62 212 PRO A N 1
ATOM 1653 C CA . PRO A 1 212 ? -16.974 9.381 10.352 1.00 84.62 212 PRO A CA 1
ATOM 1654 C C . PRO A 1 212 ? -17.749 10.690 10.557 1.00 84.62 212 PRO A C 1
ATOM 1656 O O . PRO A 1 212 ? -18.713 10.964 9.845 1.00 84.62 212 PRO A O 1
ATOM 1659 N N . GLY A 1 213 ? -17.348 11.489 11.547 1.00 83.94 213 GLY A N 1
ATOM 1660 C CA . GLY A 1 213 ? -18.022 12.746 11.896 1.00 83.94 213 GLY A CA 1
ATOM 1661 C C . GLY A 1 213 ? -19.176 12.618 12.898 1.00 83.94 213 GLY A C 1
ATOM 1662 O O . GLY A 1 213 ? -19.761 13.633 13.269 1.00 83.94 213 GLY A O 1
ATOM 1663 N N . VAL A 1 214 ? -19.494 11.410 13.385 1.00 89.31 214 VAL A N 1
ATOM 1664 C CA . VAL A 1 214 ? -20.429 11.260 14.511 1.00 89.31 214 VAL A CA 1
ATOM 1665 C C . VAL A 1 214 ? -19.860 11.908 15.776 1.00 89.31 214 VAL A C 1
ATOM 1667 O O . VAL A 1 214 ? -18.678 11.755 16.102 1.00 89.31 214 VAL A O 1
ATOM 1670 N N . LYS A 1 215 ? -20.714 12.636 16.499 1.00 85.00 215 LYS A N 1
ATOM 1671 C CA . LYS A 1 215 ? -20.350 13.281 17.760 1.00 85.00 215 LYS A CA 1
ATOM 1672 C C . LYS A 1 215 ? -20.039 12.225 18.823 1.00 85.00 215 LYS A C 1
ATOM 1674 O O . LYS A 1 215 ? -20.834 11.313 19.041 1.00 85.00 215 LYS A O 1
ATOM 1679 N N . ALA A 1 216 ? -18.903 12.369 19.497 1.00 85.94 216 ALA A N 1
ATOM 1680 C CA . ALA A 1 216 ? -18.530 11.553 20.647 1.00 85.94 216 ALA A CA 1
ATOM 1681 C C . ALA A 1 216 ? -18.439 12.450 21.886 1.00 85.94 216 ALA A C 1
ATOM 1683 O O . ALA A 1 216 ? -17.439 13.124 22.102 1.00 85.94 216 ALA A O 1
ATOM 1684 N N . ASP A 1 217 ? -19.509 12.467 22.682 1.00 79.44 217 ASP A N 1
ATOM 1685 C CA . ASP A 1 217 ? -19.656 13.323 23.871 1.00 79.44 217 ASP A CA 1
ATOM 1686 C C . ASP A 1 217 ? -18.983 12.760 25.135 1.00 79.44 217 ASP A C 1
ATOM 1688 O O . ASP A 1 217 ? -19.030 13.371 26.206 1.00 79.44 217 ASP A O 1
ATOM 1692 N N . HIS A 1 218 ? -18.412 11.561 25.042 1.00 79.38 218 HIS A N 1
ATOM 1693 C CA . HIS A 1 218 ? -17.871 10.829 26.177 1.00 79.38 218 HIS A CA 1
ATOM 1694 C C . HIS A 1 218 ? -16.364 10.682 26.001 1.00 79.38 218 HIS A C 1
ATOM 1696 O O . HIS A 1 218 ? -15.907 9.958 25.120 1.00 79.38 218 HIS A O 1
ATOM 1702 N N . MET A 1 219 ? -15.593 11.363 26.848 1.00 79.69 219 MET A N 1
ATOM 1703 C CA . MET A 1 219 ? -14.151 11.173 26.964 1.00 79.69 219 MET A CA 1
ATOM 1704 C C . MET A 1 219 ? -13.858 10.373 28.230 1.00 79.69 219 MET A C 1
ATOM 1706 O O . MET A 1 219 ? -14.366 10.691 29.304 1.00 79.69 219 MET A O 1
ATOM 1710 N N . LEU A 1 220 ? -13.055 9.320 28.089 1.00 82.25 220 LEU A N 1
ATOM 1711 C CA . LEU A 1 220 ? -12.578 8.523 29.209 1.00 82.25 220 LEU A CA 1
ATOM 1712 C C . LEU A 1 220 ? -11.247 9.104 29.686 1.00 82.25 220 LEU A C 1
ATOM 1714 O O . LEU A 1 220 ? -10.255 9.049 28.963 1.00 82.25 220 LEU A O 1
ATOM 1718 N N . ILE A 1 221 ? -11.234 9.654 30.896 1.00 81.00 221 ILE A N 1
ATOM 1719 C CA . ILE A 1 221 ? -10.003 10.079 31.565 1.00 81.00 221 ILE A CA 1
ATOM 1720 C C . ILE A 1 221 ? -9.566 8.934 32.474 1.00 81.00 221 ILE A C 1
ATOM 1722 O O . ILE A 1 221 ? -10.345 8.468 33.303 1.00 81.00 221 ILE A O 1
ATOM 1726 N N . LEU A 1 222 ? -8.338 8.458 32.278 1.00 78.38 222 LEU A N 1
ATOM 1727 C CA . LEU A 1 222 ? -7.732 7.404 33.083 1.00 78.38 222 LEU A CA 1
ATOM 1728 C C . LEU A 1 222 ? -6.690 8.035 34.008 1.00 78.38 222 LEU A C 1
ATOM 1730 O O . LEU A 1 222 ? -5.563 8.298 33.595 1.00 78.38 222 LEU A O 1
ATOM 1734 N N . GLU A 1 223 ? -7.066 8.289 35.257 1.00 74.00 223 GLU A N 1
ATOM 1735 C CA . GLU A 1 223 ? -6.155 8.825 36.274 1.00 74.00 223 GLU A CA 1
ATOM 1736 C C . GLU A 1 223 ? -5.634 7.693 37.155 1.00 74.00 223 GLU A C 1
ATOM 1738 O O . GLU A 1 223 ? -6.405 7.093 37.890 1.00 74.00 223 GLU A O 1
ATOM 1743 N N . GLY A 1 224 ? -4.337 7.396 37.089 1.00 64.50 224 GLY A N 1
ATOM 1744 C CA . GLY A 1 224 ? -3.685 6.444 37.990 1.00 64.50 224 GLY A CA 1
ATOM 1745 C C . GLY A 1 224 ? -2.668 7.137 38.901 1.00 64.50 224 GLY A C 1
ATOM 1746 O O . GLY A 1 224 ? -2.131 8.185 38.534 1.00 64.50 224 GLY A O 1
ATOM 1747 N N . PRO A 1 225 ? -2.340 6.572 40.077 1.00 60.31 225 PRO A N 1
ATOM 1748 C CA . PRO A 1 225 ? -1.270 7.100 40.915 1.00 60.31 225 PRO A CA 1
ATOM 1749 C C . PRO A 1 225 ? 0.077 7.058 40.170 1.00 60.31 225 PRO A C 1
ATOM 1751 O O . PRO A 1 225 ? 0.616 5.991 39.865 1.00 60.31 225 PRO A O 1
ATOM 1754 N N . GLN A 1 226 ? 0.654 8.229 39.885 1.00 51.59 226 GLN A N 1
ATOM 1755 C CA . GLN A 1 226 ? 1.970 8.328 39.253 1.00 51.59 226 GLN A CA 1
ATOM 1756 C C . GLN A 1 226 ? 3.043 7.820 40.239 1.00 51.59 226 GLN A C 1
ATOM 1758 O O . GLN A 1 226 ? 3.294 8.439 41.270 1.00 51.59 226 GLN A O 1
ATOM 1763 N N . ARG A 1 227 ? 3.699 6.702 39.890 1.00 43.03 227 ARG A N 1
ATOM 1764 C CA . ARG A 1 227 ? 4.719 5.950 40.661 1.00 43.03 227 ARG A CA 1
ATOM 1765 C C . ARG A 1 227 ? 4.211 5.202 41.904 1.00 43.03 227 ARG A C 1
ATOM 1767 O O . ARG A 1 227 ? 4.352 5.669 43.028 1.00 43.03 227 ARG A O 1
ATOM 1774 N N . LYS A 1 228 ? 3.893 3.921 41.712 1.00 40.06 228 LYS A N 1
ATOM 1775 C CA . LYS A 1 228 ? 4.545 2.777 42.384 1.00 40.06 228 LYS A CA 1
ATOM 1776 C C . LYS A 1 228 ? 4.123 1.502 41.656 1.00 40.06 228 LYS A C 1
ATOM 1778 O O . LYS A 1 228 ? 2.991 1.375 41.215 1.00 40.06 228 LYS A O 1
ATOM 1783 N N . ARG A 1 229 ? 5.076 0.593 41.454 1.00 41.19 229 ARG A N 1
ATOM 1784 C CA . ARG A 1 229 ? 4.841 -0.726 40.857 1.00 41.19 229 ARG A CA 1
ATOM 1785 C C . ARG A 1 229 ? 3.695 -1.421 41.618 1.00 41.19 229 ARG A C 1
ATOM 1787 O O . ARG A 1 229 ? 3.815 -1.559 42.830 1.00 41.19 229 ARG A O 1
ATOM 1794 N N . SER A 1 230 ? 2.676 -1.872 40.877 1.00 38.94 230 SER A N 1
ATOM 1795 C CA . SER A 1 230 ? 1.520 -2.713 41.265 1.00 38.94 230 SER A CA 1
ATOM 1796 C C . SER A 1 230 ? 0.152 -2.001 41.358 1.00 38.94 230 SER A C 1
ATOM 1798 O O . SER A 1 230 ? -0.064 -1.187 42.246 1.00 38.94 230 SER A O 1
ATOM 1800 N N . GLY A 1 231 ? -0.772 -2.388 40.461 1.00 42.12 231 GLY A N 1
ATOM 1801 C CA . GLY A 1 231 ? -2.226 -2.449 40.701 1.00 42.12 231 GLY A CA 1
ATOM 1802 C C . GLY A 1 231 ? -3.063 -1.163 40.627 1.00 42.12 231 GLY A C 1
ATOM 1803 O O . GLY A 1 231 ? -3.324 -0.538 41.643 1.00 42.12 231 GLY A O 1
ATOM 1804 N N . THR A 1 232 ? -3.528 -0.844 39.416 1.00 43.75 232 THR A N 1
ATOM 1805 C CA . THR A 1 232 ? -4.847 -0.298 39.024 1.00 43.75 232 THR A CA 1
ATOM 1806 C C . THR A 1 232 ? -5.726 0.380 40.097 1.00 43.75 232 THR A C 1
ATOM 1808 O O . THR A 1 232 ? -6.403 -0.288 40.873 1.00 43.75 232 THR A O 1
ATOM 1811 N N . CYS A 1 233 ? -5.834 1.709 40.039 1.00 38.25 233 CYS A N 1
ATOM 1812 C CA . CYS A 1 233 ? -7.011 2.450 40.505 1.00 38.25 233 CYS A CA 1
ATOM 1813 C C . CYS A 1 233 ? -7.203 3.630 39.549 1.00 38.25 233 CYS A C 1
ATOM 1815 O O . CYS A 1 233 ? -6.305 4.468 39.460 1.00 38.25 233 CYS A O 1
ATOM 1817 N N . PHE A 1 234 ? -8.310 3.634 38.796 1.00 45.75 234 PHE A N 1
ATOM 1818 C CA . PHE A 1 234 ? -8.620 4.645 37.786 1.00 45.75 234 PHE A CA 1
ATOM 1819 C C . PHE A 1 234 ? -9.960 5.329 38.083 1.00 45.75 234 PHE A C 1
ATOM 1821 O O . PHE A 1 234 ? -10.997 4.668 38.154 1.00 45.75 234 PHE A O 1
ATOM 1828 N N . SER A 1 235 ? -9.957 6.656 38.237 1.00 41.00 235 SER A N 1
ATOM 1829 C CA . SER A 1 235 ? -11.176 7.469 38.346 1.00 41.00 235 SER A CA 1
ATOM 1830 C C . SER A 1 235 ? -11.673 7.895 36.966 1.00 41.00 235 SER A C 1
ATOM 1832 O O . SER A 1 235 ? -10.967 8.579 36.233 1.00 41.00 235 SER A O 1
ATOM 1834 N N . ILE A 1 236 ? -12.913 7.529 36.623 1.00 44.09 236 ILE A N 1
ATOM 1835 C CA . ILE A 1 236 ? -13.589 7.975 35.397 1.00 44.09 236 ILE A CA 1
ATOM 1836 C C . ILE A 1 236 ? -14.252 9.324 35.675 1.00 44.09 236 ILE A C 1
ATOM 1838 O O . ILE A 1 236 ? -15.212 9.408 36.442 1.00 44.09 236 ILE A O 1
ATOM 1842 N N . ARG A 1 237 ? -13.763 10.390 35.036 1.00 44.56 237 ARG A N 1
ATOM 1843 C CA . ARG A 1 237 ? -14.377 11.723 35.099 1.00 44.56 237 ARG A CA 1
ATOM 1844 C C . ARG A 1 237 ? -14.973 12.083 33.739 1.00 44.56 237 ARG A C 1
ATOM 1846 O O . ARG A 1 237 ? -14.343 11.883 32.708 1.00 44.56 237 ARG A O 1
ATOM 1853 N N . LYS A 1 238 ? -16.202 12.608 33.741 1.00 39.31 238 LYS A N 1
ATOM 1854 C CA . LYS A 1 238 ? -16.849 13.157 32.544 1.00 39.31 238 LYS A CA 1
ATOM 1855 C C . LYS A 1 238 ? -16.447 14.619 32.396 1.00 39.31 238 LYS A C 1
ATOM 1857 O O . LYS A 1 238 ? -16.811 15.431 33.242 1.00 39.31 238 LYS A O 1
ATOM 1862 N N . GLU A 1 239 ? -15.797 14.953 31.293 1.00 44.19 239 GLU A N 1
ATOM 1863 C CA . GLU A 1 239 ? -15.659 16.332 30.835 1.00 44.19 239 GLU A CA 1
ATOM 1864 C C . GLU A 1 239 ? -16.488 16.491 29.559 1.00 44.19 239 GLU A C 1
ATOM 1866 O O . GLU A 1 239 ? -16.387 15.693 28.628 1.00 44.19 239 GLU A O 1
ATOM 1871 N N . LYS A 1 240 ? -17.420 17.446 29.571 1.00 33.53 240 LYS A N 1
ATOM 1872 C CA . LYS A 1 240 ? -18.283 17.749 28.429 1.00 33.53 240 LYS A CA 1
ATOM 1873 C C . LYS A 1 240 ? -17.571 18.833 27.633 1.00 33.53 240 LYS A C 1
ATOM 1875 O O . LYS A 1 240 ? -17.516 19.957 28.119 1.00 33.53 240 LYS A O 1
ATOM 1880 N N . ASP A 1 241 ? -17.039 18.495 26.463 1.00 37.69 241 ASP A N 1
ATOM 1881 C CA . ASP A 1 241 ? -16.398 19.476 25.586 1.00 37.69 241 ASP A CA 1
ATOM 1882 C C . ASP A 1 241 ? -17.440 20.518 25.132 1.00 37.69 241 ASP A C 1
ATOM 1884 O O . ASP A 1 241 ? -18.464 20.150 24.538 1.00 37.69 241 ASP A O 1
ATOM 1888 N N . PRO A 1 242 ? -17.265 21.810 25.462 1.00 38.75 242 PRO A N 1
ATOM 1889 C CA . PRO A 1 242 ? -18.082 22.869 24.920 1.00 38.75 242 PRO A CA 1
ATOM 1890 C C . PRO A 1 242 ? -17.446 23.333 23.610 1.00 38.75 242 PRO A C 1
ATOM 1892 O O . PRO A 1 242 ? -16.704 24.320 23.616 1.00 38.75 242 PRO A O 1
ATOM 1895 N N . ARG A 1 243 ? -17.733 22.636 22.504 1.00 33.12 243 ARG A N 1
ATOM 1896 C CA . ARG A 1 243 ? -17.814 23.202 21.145 1.00 33.12 243 ARG A CA 1
ATOM 1897 C C . ARG A 1 243 ? -18.261 22.173 20.110 1.00 33.12 243 ARG A C 1
ATOM 1899 O O . ARG A 1 243 ? -17.723 21.049 20.101 1.00 33.12 243 ARG A O 1
#

InterPro domains:
  IPR007936 Virulence-associated protein E-like domain [PF05272] (167-234)

Sequence (243 aa):
MAGPPARRLLSADLFRCERQVVARIKSATGIGMSVLTQQLAELRRRVNATGDPHTPIPKPAWFRRLRLDLAGAPERNEANVIVALTSDPGFAGVLAFDEFGQEIVVRQPLPWDAGTASLPRPWEDADDIRTAEWLQLRGINVAPVVVSRAVGAVARELRIHPVRDWLDTLTWDGTPRIETWTGTYLGAEPTAFNHTIGALWLISAVARIYRPGVKADHMLILEGPQRKRSGTCFSIRKEKDPR

Organism: NCBI:txid2662447

Foldseek 3Di:
DDDDPPVVVVVVVVVVVVVVVLVVCCVVPVDDSVVSVVVVVVLVVVCVPPVDSPDPDPQPPLVVVFDADPVRAGDQALVNLLSCQCPPPQRNVQWAQAPVVRFIWGADDHPPDDPPDDPGDGDDLVNLVVSCVVVVVSRRNYDSVRNVVSSVVNNHVHYDHVVVVVVVPDDDPPDPCQQCVCCVPQVEDNDNVSSVLSNLQVVVVVCCSVPPPDDRQHDFDFDDPDDDPDDH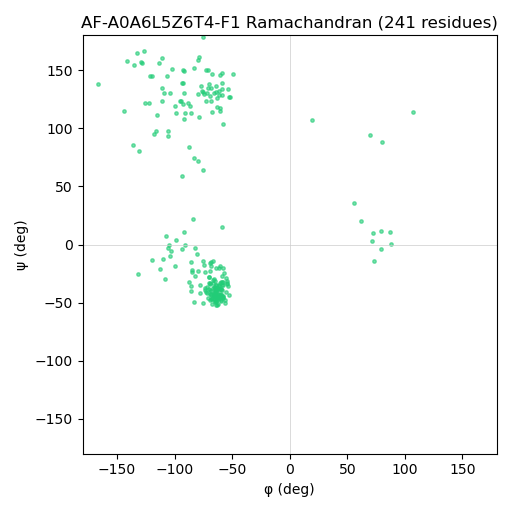DGDGDGDGDDD

Radius of gyration: 30.91 Å; Cα contacts (8 Å, |Δi|>4): 255; chains: 1; bounding box: 75×58×77 Å

Nearest PDB structures (foldseek):
  7pds-assembly1_E  TM=8.169E-01  e=2.379E-12  Staphylococcus aureus
  7pds-assembly1_F  TM=8.728E-01  e=1.530E-11  Staphylococcus aureus
  7pds-assembly1_B  TM=8.585E-01  e=1.277E-11  Staphylococcus aureus
  7pds-assembly1_D  TM=8.181E-01  e=5.853E-12  Staphylococcus aureus
  7pds-assembly1_C  TM=8.347E-01  e=9.462E-12  Staphylococcus aureus

Solvent-accessible surface area (backbone atoms only — not comparable to full-atom values): 14472 Å² total; per-residue (Å²): 137,83,82,80,72,62,79,66,50,60,54,53,53,51,56,52,50,51,52,52,50,53,52,49,49,28,75,75,68,71,51,55,65,70,59,53,52,51,51,48,54,48,49,51,50,40,35,74,73,65,74,41,85,80,64,77,76,86,70,62,79,61,63,78,74,46,56,58,44,99,87,70,46,52,46,71,47,42,68,42,49,38,50,47,43,62,59,35,87,75,35,40,84,24,46,24,22,31,69,78,80,73,42,50,30,34,63,51,81,46,98,81,55,63,97,80,69,73,68,69,34,74,67,49,76,66,52,25,47,51,49,23,51,58,35,38,81,69,64,34,72,44,56,38,72,45,40,50,56,24,50,60,54,55,12,62,78,37,70,44,42,71,69,57,62,52,58,74,69,62,76,87,85,84,70,83,53,59,42,49,43,40,35,76,76,38,51,26,70,90,39,74,64,49,21,52,54,43,26,51,34,56,51,38,56,55,44,35,72,81,37,74,87,58,87,67,78,59,53,86,45,81,48,60,81,85,86,66,95,77,83,77,50,35,58,79,50,86,58,76,80,91,125

Secondary structure (DSSP, 8-state):
-PPP-HHHHHHHHHHHHHHHHHHHHHHHH---HHHHHHHHHHHHHHHHHHS-TTSPP---GGGGGS-B-TTSSBP-SHHHHHHHHHHSTTTTTTEEEETTTTEEEE-S--TTS-TT--SSEE--HHHHHHHHHHHHTTT----HHHHHHHHHHHHTTSEE-HHHHHHHH----S--TTTTHHHHHH-----HHHHHHHHHHHHHHHHHHHSTT---------B--SS-SS----B--------

pLDDT: mean 79.27, std 18.18, range [33.12, 96.81]

Mean predicted aligned error: 14.62 Å